Protein AF-A0A6C0AS06-F1 (afdb_monomer_lite)

Foldseek 3Di:
DDDPPDPPDPDDDDPPPPDPDDPVVVVVVVVVVVVVLQDKPDDADDDDDDDDDDCPPPDPCPDDPDDDDPDDDDDDDQDDPVPMDHSDDPDGHVSVCVVCVVVVCVQVLVVDDDDPDPVSHDDDDCPDCVNDPDDDDDPDDDPCPPVPDDDDDDDDDPDPCCPQAQVDPPPRDNVVSVVVVDDDD

pLDDT: mean 80.59, std 14.77, range [33.5, 96.19]

Secondary structure (DSSP, 8-state):
----------------------HHHHHHHHHHHHHHTTS-SSPPPPP-PPPP---TT-SS--S--SPPP-SPPP-PPPP-TTT----S-S---HHHHHHTHHHHHHHTT-SS---SSGGGS----TTSTTT--------PPPTTGGGG--PPPP-----S-TTTSS--SSS--HHHHHHHHS---

Structure (mmCIF, N/CA/C/O backbone):
data_AF-A0A6C0AS06-F1
#
_entry.id   AF-A0A6C0AS06-F1
#
loop_
_atom_site.group_PDB
_atom_site.id
_atom_site.type_symbol
_atom_site.label_atom_id
_atom_site.label_alt_id
_atom_site.label_comp_id
_atom_site.label_asym_id
_atom_site.label_entity_id
_atom_site.label_seq_id
_atom_site.pdbx_PDB_ins_code
_atom_site.Cartn_x
_atom_site.Cartn_y
_atom_site.Cartn_z
_atom_site.occupancy
_atom_site.B_iso_or_equiv
_atom_site.auth_seq_id
_atom_site.auth_comp_id
_atom_site.auth_asym_id
_atom_site.auth_atom_id
_atom_site.pdbx_PDB_model_num
ATOM 1 N N . MET A 1 1 ? -13.185 52.289 -8.873 1.00 37.47 1 MET A N 1
ATOM 2 C CA . MET A 1 1 ? -11.825 52.078 -9.412 1.00 37.47 1 MET A CA 1
ATOM 3 C C . MET A 1 1 ? -11.155 50.979 -8.595 1.00 37.47 1 MET A C 1
ATOM 5 O O . MET A 1 1 ? -10.464 51.266 -7.633 1.00 37.47 1 MET A O 1
ATOM 9 N N . ILE A 1 2 ? -11.469 49.718 -8.904 1.00 33.50 2 ILE A N 1
ATOM 10 C CA . ILE A 1 2 ? -10.977 48.530 -8.189 1.00 33.50 2 ILE A CA 1
ATOM 11 C C . ILE A 1 2 ? -10.487 47.572 -9.279 1.00 33.50 2 ILE A C 1
ATOM 13 O O . ILE A 1 2 ? -11.297 47.044 -10.037 1.00 33.50 2 ILE A O 1
ATOM 17 N N . GLN A 1 3 ? -9.167 47.425 -9.426 1.00 33.88 3 GLN A N 1
ATOM 18 C CA . GLN A 1 3 ? -8.577 46.429 -10.321 1.00 33.88 3 GLN A CA 1
ATOM 19 C C . GLN A 1 3 ? -8.521 45.080 -9.604 1.00 33.88 3 GLN A C 1
ATOM 21 O O . GLN A 1 3 ? -7.669 44.854 -8.750 1.00 33.88 3 GLN A O 1
ATOM 26 N N . ILE A 1 4 ? -9.406 44.170 -10.001 1.00 38.72 4 ILE A N 1
ATOM 27 C CA . ILE A 1 4 ? -9.262 42.736 -9.756 1.00 38.72 4 ILE A CA 1
ATOM 28 C C . ILE A 1 4 ? -8.417 42.206 -10.918 1.00 38.72 4 ILE A C 1
ATOM 30 O O . ILE A 1 4 ? -8.928 41.953 -12.008 1.00 38.72 4 ILE A O 1
ATOM 34 N N . LYS A 1 5 ? -7.097 42.108 -10.727 1.00 41.22 5 LYS A N 1
ATOM 35 C CA . LYS A 1 5 ? -6.233 41.404 -11.680 1.00 41.22 5 LYS A CA 1
ATOM 36 C C . LYS A 1 5 ? -6.389 39.900 -11.469 1.00 41.22 5 LYS A C 1
ATOM 38 O O . LYS A 1 5 ? -5.852 39.328 -10.530 1.00 41.22 5 LYS A O 1
ATOM 43 N N . SER A 1 6 ? -7.173 39.324 -12.374 1.00 40.31 6 SER A N 1
ATOM 44 C CA . SER A 1 6 ? -7.134 37.954 -12.880 1.00 40.31 6 SER A CA 1
ATOM 45 C C . SER A 1 6 ? -5.856 37.178 -12.516 1.00 40.31 6 SER A C 1
ATOM 47 O O . SER A 1 6 ? -4.821 37.342 -13.157 1.00 40.31 6 SER A O 1
ATOM 49 N N . TYR A 1 7 ? -5.947 36.312 -11.506 1.00 35.28 7 TYR A N 1
ATOM 50 C CA . TYR A 1 7 ? -5.048 35.170 -11.319 1.00 35.28 7 TYR A CA 1
ATOM 51 C C . TYR A 1 7 ? -5.732 33.945 -11.942 1.00 35.28 7 TYR A C 1
ATOM 53 O O . TYR A 1 7 ? -6.228 33.050 -11.263 1.00 35.28 7 TYR A O 1
ATOM 61 N N . ILE A 1 8 ? -5.838 33.963 -13.271 1.00 39.12 8 ILE A N 1
ATOM 62 C CA . ILE A 1 8 ? -6.218 32.798 -14.067 1.00 39.12 8 ILE A CA 1
ATOM 63 C C . ILE A 1 8 ? -4.943 31.988 -14.313 1.00 39.12 8 ILE A C 1
ATOM 65 O O . ILE A 1 8 ? -4.062 32.395 -15.061 1.00 39.12 8 ILE A O 1
ATOM 69 N N . PHE A 1 9 ? -4.866 30.851 -13.622 1.00 36.16 9 PHE A N 1
ATOM 70 C CA . PHE A 1 9 ? -4.507 29.563 -14.214 1.00 36.16 9 PHE A CA 1
ATOM 71 C C . PHE A 1 9 ? -3.250 29.550 -15.109 1.00 36.16 9 PHE A C 1
ATOM 73 O O . PHE A 1 9 ? -3.325 29.326 -16.312 1.00 36.16 9 PHE A O 1
ATOM 80 N N . ILE A 1 10 ? -2.074 29.726 -14.505 1.00 34.72 10 ILE A N 1
ATOM 81 C CA . ILE A 1 10 ? -0.815 29.247 -15.092 1.00 34.72 10 ILE A CA 1
ATOM 82 C C . ILE A 1 10 ? -0.480 27.938 -14.382 1.00 34.72 10 ILE A C 1
ATOM 84 O O . ILE A 1 10 ? 0.227 27.915 -13.379 1.00 34.72 10 ILE A O 1
ATOM 88 N N . LEU A 1 11 ? -1.049 26.840 -14.870 1.00 41.91 11 LEU A N 1
ATOM 89 C CA . LEU A 1 11 ? -0.557 25.504 -14.572 1.00 41.91 11 LEU A CA 1
ATOM 90 C C . LEU A 1 11 ? -0.425 24.730 -15.880 1.00 41.91 11 LEU A C 1
ATOM 92 O O . LEU A 1 11 ? -1.346 24.704 -16.689 1.00 41.91 11 LEU A O 1
ATOM 96 N N . MET A 1 12 ? 0.723 24.059 -15.985 1.00 41.94 12 MET A N 1
ATOM 97 C CA . MET A 1 12 ? 1.042 22.967 -16.906 1.00 41.94 12 MET A CA 1
ATOM 98 C C . MET A 1 12 ? 1.412 23.369 -18.333 1.00 41.94 12 MET A C 1
ATOM 100 O O . MET A 1 12 ? 0.642 23.182 -19.261 1.00 41.94 12 MET A O 1
ATOM 104 N N . ASN A 1 13 ? 2.653 23.831 -18.485 1.00 38.47 13 ASN A N 1
ATOM 105 C CA . ASN A 1 13 ? 3.563 23.394 -19.549 1.00 38.47 13 ASN A CA 1
ATOM 106 C C . ASN A 1 13 ? 4.996 23.623 -19.050 1.00 38.47 13 ASN A C 1
ATOM 108 O O . ASN A 1 13 ? 5.698 24.522 -19.496 1.00 38.47 13 ASN A O 1
ATOM 112 N N . SER A 1 14 ? 5.400 22.851 -18.038 1.00 39.62 14 SER A N 1
ATOM 113 C CA . SER A 1 14 ? 6.824 22.686 -17.757 1.00 39.62 14 SER A CA 1
ATOM 114 C C . SER A 1 14 ? 7.323 21.655 -18.754 1.00 39.62 14 SER A C 1
ATOM 116 O O . SER A 1 14 ? 7.080 20.461 -18.577 1.00 39.62 14 SER A O 1
ATOM 118 N N . GLU A 1 15 ? 7.966 22.106 -19.826 1.00 44.81 15 GLU A N 1
ATOM 119 C CA . GLU A 1 15 ? 8.853 21.236 -20.590 1.00 44.81 15 GLU A CA 1
ATOM 120 C C . GLU A 1 15 ? 9.903 20.714 -19.603 1.00 44.81 15 GLU A C 1
ATOM 122 O O . GLU A 1 15 ? 10.696 21.476 -19.049 1.00 44.81 15 GLU A O 1
ATOM 127 N N . TYR A 1 16 ? 9.831 19.424 -19.279 1.00 46.66 16 TYR A N 1
ATOM 128 C CA . TYR A 1 16 ? 10.844 18.762 -18.469 1.00 46.66 16 TYR A CA 1
ATOM 129 C C . TYR A 1 16 ? 12.101 18.647 -19.327 1.00 46.66 16 TYR A C 1
ATOM 131 O O . TYR A 1 16 ? 12.252 17.711 -20.107 1.00 46.66 16 TYR A O 1
ATOM 139 N N . ILE A 1 17 ? 12.978 19.639 -19.212 1.00 48.25 17 ILE A N 1
ATOM 140 C CA . ILE A 1 17 ? 14.348 19.551 -19.696 1.00 48.25 17 ILE A CA 1
ATOM 141 C C . ILE A 1 17 ? 15.067 18.649 -18.690 1.00 48.25 17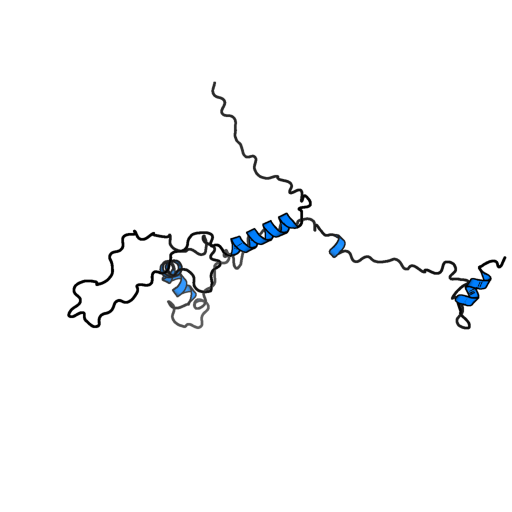 ILE A C 1
ATOM 143 O O . ILE A 1 17 ? 15.329 19.073 -17.566 1.00 48.25 17 ILE A O 1
ATOM 147 N N . GLU A 1 18 ? 15.326 17.394 -19.061 1.00 55.03 18 GLU A N 1
ATOM 148 C CA . GLU A 1 18 ? 16.207 16.499 -18.301 1.00 55.03 18 GLU A CA 1
ATOM 149 C C . GLU A 1 18 ? 17.611 17.118 -18.307 1.00 55.03 18 GLU A C 1
ATOM 151 O O . GLU A 1 18 ? 18.402 16.941 -19.234 1.00 55.03 18 GLU A O 1
ATOM 156 N N . SER A 1 19 ? 17.912 17.933 -17.296 1.00 58.66 19 SER A N 1
ATOM 157 C CA . SER A 1 19 ? 19.282 18.350 -17.032 1.00 58.66 19 SER A CA 1
ATOM 158 C C . SER A 1 19 ? 20.072 17.120 -16.586 1.00 58.66 19 SER A C 1
ATOM 160 O O . SER A 1 19 ? 19.537 16.344 -15.793 1.00 58.66 19 SER A O 1
ATOM 162 N N . PRO A 1 20 ? 21.326 16.930 -17.030 1.00 69.94 20 PRO A N 1
ATOM 163 C CA . PRO A 1 20 ? 22.155 15.832 -16.555 1.00 69.94 20 PRO A CA 1
ATOM 164 C C . PRO A 1 20 ? 22.394 15.996 -15.051 1.00 69.94 20 PRO A C 1
ATOM 166 O O . PRO A 1 20 ? 23.203 16.814 -14.612 1.00 69.94 20 PRO A O 1
ATOM 169 N N . GLU A 1 21 ? 21.643 15.241 -14.259 1.00 75.25 21 GLU A N 1
ATOM 170 C CA . GLU A 1 21 ? 21.801 15.188 -12.815 1.00 75.25 21 GLU A CA 1
ATOM 171 C C . GLU A 1 21 ? 23.105 14.474 -12.450 1.00 75.25 21 GLU A C 1
ATOM 173 O O . GLU A 1 21 ? 23.568 13.566 -13.148 1.00 75.25 21 GLU A O 1
ATOM 178 N N . CYS A 1 22 ? 23.736 14.885 -11.350 1.00 87.94 22 CYS A N 1
ATOM 179 C CA . CYS A 1 22 ? 24.935 14.206 -10.886 1.00 87.94 22 CYS A CA 1
ATOM 180 C C . CYS A 1 22 ? 24.565 12.869 -10.224 1.00 87.94 22 CYS A C 1
ATOM 182 O O . CYS A 1 22 ? 23.496 12.701 -9.644 1.00 87.94 22 CYS A O 1
ATOM 184 N N . VAL A 1 23 ? 25.477 11.895 -10.261 1.00 89.56 23 VAL A N 1
ATOM 185 C CA . VAL A 1 23 ? 25.225 10.554 -9.695 1.00 89.56 23 VAL A CA 1
ATOM 186 C C . VAL A 1 23 ? 24.801 10.620 -8.220 1.00 89.56 23 VAL A C 1
ATOM 188 O O . VAL A 1 23 ? 23.980 9.824 -7.773 1.00 89.56 23 VAL A O 1
ATOM 191 N N . SER A 1 24 ? 25.315 11.589 -7.457 1.00 92.12 24 SER A N 1
ATOM 192 C CA . SER A 1 24 ? 24.920 11.777 -6.060 1.00 92.12 24 SER A CA 1
ATOM 193 C C . SER A 1 24 ? 23.465 12.220 -5.893 1.00 92.12 24 SER A C 1
ATOM 195 O O . SER A 1 24 ? 22.821 11.736 -4.968 1.00 92.12 24 SER A O 1
ATOM 197 N N . THR A 1 25 ? 22.930 13.093 -6.758 1.00 91.19 25 THR A N 1
ATOM 198 C CA . THR A 1 25 ? 21.519 13.513 -6.661 1.00 91.19 25 THR A CA 1
ATOM 199 C C . THR A 1 25 ? 20.586 12.384 -7.062 1.00 91.19 25 THR A C 1
ATOM 201 O O . THR A 1 25 ? 19.619 12.139 -6.352 1.00 91.19 25 THR A O 1
ATOM 204 N N . ILE A 1 26 ? 20.935 11.622 -8.101 1.00 89.88 26 ILE A N 1
ATOM 205 C CA . ILE A 1 26 ? 20.171 10.438 -8.523 1.00 89.88 26 ILE A CA 1
ATOM 206 C C . ILE A 1 26 ? 20.116 9.399 -7.397 1.00 89.88 26 ILE A C 1
ATOM 208 O O . ILE A 1 26 ? 19.062 8.819 -7.125 1.00 89.88 26 ILE A O 1
ATOM 212 N N . ASN A 1 27 ? 21.245 9.156 -6.723 1.00 93.94 27 ASN A N 1
ATOM 213 C CA . ASN A 1 27 ? 21.298 8.231 -5.593 1.00 93.94 27 ASN A CA 1
ATOM 214 C C . ASN A 1 27 ? 20.441 8.722 -4.428 1.00 93.94 27 ASN A C 1
ATOM 216 O O . ASN A 1 27 ? 19.687 7.934 -3.862 1.00 93.94 27 ASN A O 1
ATOM 220 N N . GLU A 1 28 ? 20.521 10.009 -4.094 1.00 95.56 28 GLU A N 1
ATOM 221 C CA . GLU A 1 28 ? 19.714 10.592 -3.025 1.00 95.56 28 GLU A CA 1
ATOM 222 C C . GLU A 1 28 ? 18.218 10.525 -3.351 1.00 95.56 28 GLU A C 1
ATOM 224 O O . GLU A 1 28 ? 17.445 10.008 -2.552 1.00 95.56 28 GLU A O 1
ATOM 229 N N . GLU A 1 29 ? 17.806 10.933 -4.552 1.00 94.44 29 GLU A N 1
ATOM 230 C CA . GLU A 1 29 ? 16.413 10.851 -5.010 1.00 94.44 29 GLU A CA 1
ATOM 231 C C . GLU A 1 29 ? 15.907 9.401 -5.050 1.00 94.44 29 GLU A C 1
ATOM 233 O O . GLU A 1 29 ? 14.747 9.093 -4.770 1.00 94.44 29 GLU A O 1
ATOM 238 N N . THR A 1 30 ? 16.773 8.458 -5.406 1.00 94.19 30 THR A N 1
ATOM 239 C CA . THR A 1 30 ? 16.424 7.038 -5.383 1.00 94.19 30 THR A CA 1
ATOM 240 C C . THR A 1 30 ? 16.255 6.543 -3.950 1.00 94.19 30 THR A C 1
ATOM 242 O O . THR A 1 30 ? 15.276 5.849 -3.666 1.00 94.19 30 THR A O 1
ATOM 245 N N . ASN A 1 31 ? 17.140 6.941 -3.036 1.00 96.19 31 ASN A N 1
ATOM 246 C CA . ASN A 1 31 ? 17.064 6.585 -1.623 1.00 96.19 31 ASN A CA 1
ATOM 247 C C . ASN A 1 31 ? 15.815 7.168 -0.954 1.00 96.19 31 ASN A C 1
ATOM 249 O O . ASN A 1 31 ? 15.110 6.430 -0.265 1.00 96.19 31 ASN A O 1
ATOM 253 N N . THR A 1 32 ? 15.496 8.443 -1.197 1.00 96.19 32 THR A N 1
ATOM 254 C CA . THR A 1 32 ? 14.286 9.085 -0.658 1.00 96.19 32 THR A CA 1
ATOM 255 C C . THR A 1 32 ? 13.030 8.397 -1.176 1.00 96.19 32 THR A C 1
ATOM 257 O O . THR A 1 32 ? 12.202 7.968 -0.378 1.00 96.19 32 THR A O 1
ATOM 260 N N . ARG A 1 33 ? 12.931 8.126 -2.484 1.00 93.75 33 ARG A N 1
ATOM 261 C CA . ARG A 1 33 ? 11.795 7.374 -3.051 1.00 93.75 33 ARG A CA 1
ATOM 262 C C . ARG A 1 33 ? 11.683 5.955 -2.498 1.00 93.75 33 ARG A C 1
ATOM 264 O O . ARG A 1 33 ? 10.580 5.428 -2.375 1.00 93.75 33 ARG A O 1
ATOM 271 N N . ILE A 1 34 ? 12.796 5.269 -2.239 1.00 93.56 34 ILE A N 1
ATOM 272 C CA . ILE A 1 34 ? 12.773 3.937 -1.609 1.00 93.56 34 ILE A CA 1
ATOM 273 C C . ILE A 1 34 ? 12.289 4.045 -0.163 1.00 93.56 34 ILE A C 1
ATOM 275 O O . ILE A 1 34 ? 11.490 3.217 0.268 1.00 93.56 34 ILE A O 1
ATOM 279 N N . TYR A 1 35 ? 12.733 5.066 0.562 1.00 94.00 35 TYR A N 1
ATOM 280 C CA . TYR A 1 35 ? 12.327 5.311 1.937 1.00 94.00 35 TYR A CA 1
ATOM 281 C C . TYR A 1 35 ? 10.837 5.660 2.048 1.00 94.00 35 TYR A C 1
ATOM 283 O O . TYR A 1 35 ? 10.127 5.019 2.823 1.00 94.00 35 TYR A O 1
ATOM 291 N N . ASP A 1 36 ? 10.342 6.576 1.214 1.00 92.69 36 ASP A N 1
ATOM 292 C CA . ASP A 1 36 ? 8.946 7.029 1.207 1.00 92.69 36 ASP A CA 1
ATOM 293 C C . ASP A 1 36 ? 7.962 5.887 0.926 1.00 92.69 36 ASP A C 1
ATOM 295 O O . ASP A 1 36 ? 6.863 5.858 1.477 1.00 92.69 36 ASP A O 1
ATOM 299 N N . ARG A 1 37 ? 8.368 4.882 0.136 1.00 89.44 37 ARG A N 1
ATOM 300 C CA . ARG A 1 37 ? 7.560 3.671 -0.094 1.00 89.44 37 ARG A CA 1
ATOM 301 C C . ARG A 1 37 ? 7.322 2.852 1.171 1.00 89.44 37 ARG A C 1
ATOM 303 O O . ARG A 1 37 ? 6.385 2.067 1.175 1.00 89.44 37 ARG A O 1
ATOM 310 N N . ASN A 1 38 ? 8.133 3.009 2.215 1.00 90.69 38 ASN A N 1
ATOM 311 C CA . ASN A 1 38 ? 7.953 2.309 3.489 1.00 90.69 38 ASN A CA 1
ATOM 312 C C . ASN A 1 38 ? 7.076 3.091 4.477 1.00 90.69 38 ASN A C 1
ATOM 314 O O . ASN A 1 38 ? 6.819 2.606 5.581 1.00 90.69 38 ASN A O 1
ATOM 318 N N . ILE A 1 39 ? 6.608 4.283 4.100 1.00 91.00 39 ILE A N 1
ATOM 319 C CA . ILE A 1 39 ? 5.789 5.142 4.951 1.00 91.00 39 ILE A CA 1
ATOM 320 C C . ILE A 1 39 ? 4.338 5.110 4.450 1.00 91.00 39 ILE A C 1
ATOM 322 O O . ILE A 1 39 ? 4.086 5.330 3.264 1.00 91.00 39 ILE A O 1
ATOM 326 N N . PRO A 1 40 ? 3.353 4.824 5.322 1.00 91.12 40 PRO A N 1
ATOM 327 C CA . PRO A 1 40 ? 1.952 4.898 4.934 1.00 91.12 40 PRO A CA 1
ATOM 328 C C . PRO A 1 40 ? 1.552 6.344 4.629 1.00 91.12 40 PRO A C 1
ATOM 330 O O . PRO A 1 40 ? 2.009 7.277 5.288 1.00 91.12 40 PRO A O 1
ATOM 333 N N . SER A 1 41 ? 0.633 6.542 3.681 1.00 91.50 41 SER A N 1
ATOM 334 C CA . SER A 1 41 ? 0.186 7.895 3.302 1.00 91.50 41 SER A CA 1
ATOM 335 C C . SER A 1 41 ? -0.507 8.655 4.437 1.00 91.50 41 SER A C 1
ATOM 337 O O . SER A 1 41 ? -0.594 9.880 4.393 1.00 91.50 41 SER A O 1
ATOM 339 N N . GLN A 1 42 ? -1.032 7.942 5.437 1.00 89.44 42 GLN A N 1
ATOM 340 C CA . GLN A 1 42 ? -1.649 8.506 6.635 1.00 89.44 42 GLN A CA 1
ATOM 341 C C . GLN A 1 42 ? -1.291 7.670 7.870 1.00 89.44 42 GLN A C 1
ATOM 343 O O . GLN A 1 42 ? -1.072 6.461 7.743 1.00 89.44 42 GLN A O 1
ATOM 348 N N . PRO A 1 43 ? -1.265 8.279 9.071 1.00 88.19 43 PRO A N 1
ATOM 349 C CA . PRO A 1 43 ? -1.070 7.535 10.307 1.00 88.19 43 PRO A CA 1
ATOM 350 C C . PRO A 1 43 ? -2.193 6.508 10.488 1.00 88.19 43 PRO A C 1
ATOM 352 O O . PRO A 1 43 ? -3.381 6.836 10.459 1.00 88.19 43 PRO A O 1
ATOM 355 N N . LEU A 1 44 ? -1.804 5.248 10.661 1.00 88.94 44 LEU A N 1
ATOM 356 C CA . LEU A 1 44 ? -2.728 4.136 10.848 1.00 88.94 44 LEU A CA 1
ATOM 357 C C . LEU A 1 44 ? -3.119 4.003 12.322 1.00 88.94 44 LEU A C 1
ATOM 359 O O . LEU A 1 44 ? -2.343 4.326 13.221 1.00 88.94 44 LEU A O 1
ATOM 363 N N . GLN A 1 45 ? -4.319 3.483 12.579 1.00 88.56 45 GLN A N 1
ATOM 364 C CA . GLN A 1 45 ? -4.760 3.211 13.942 1.00 88.56 45 GLN A CA 1
ATOM 365 C C . GLN A 1 45 ? -3.853 2.158 14.607 1.00 88.56 45 GLN A C 1
ATOM 367 O O . GLN A 1 45 ? -3.685 1.072 14.045 1.00 88.56 45 GLN A O 1
ATOM 372 N N . PRO A 1 46 ? -3.303 2.434 15.804 1.00 86.06 46 PRO A N 1
ATOM 373 C CA . PRO A 1 46 ? -2.473 1.469 16.507 1.00 86.06 46 PRO A CA 1
ATOM 374 C C . PRO A 1 46 ? -3.316 0.329 17.084 1.00 86.06 46 PRO A C 1
ATOM 376 O O . PRO A 1 46 ? -4.445 0.529 17.541 1.00 86.06 46 PRO A O 1
ATOM 379 N N . TYR A 1 47 ? -2.726 -0.863 17.129 1.00 85.75 47 TYR A N 1
ATOM 380 C CA . TYR A 1 47 ? -3.257 -1.976 17.906 1.00 85.75 47 TYR A CA 1
ATOM 381 C C . TYR A 1 47 ? -2.908 -1.783 19.382 1.00 85.75 47 TYR A C 1
ATOM 383 O O . TYR A 1 47 ? -1.742 -1.607 19.740 1.00 85.75 47 TYR A O 1
ATOM 391 N N . ILE A 1 48 ? -3.932 -1.777 20.235 1.00 86.75 48 ILE A N 1
ATOM 392 C CA . ILE A 1 48 ? -3.771 -1.594 21.677 1.00 86.75 48 ILE A CA 1
ATOM 393 C C . ILE A 1 48 ? -3.874 -2.957 22.345 1.00 86.75 48 ILE A C 1
ATOM 395 O O . ILE A 1 48 ? -4.965 -3.511 22.464 1.00 86.75 48 ILE A O 1
ATOM 399 N N . ASP A 1 49 ? -2.746 -3.444 22.849 1.00 85.31 49 ASP A N 1
ATOM 400 C CA . ASP A 1 49 ? -2.706 -4.652 23.664 1.00 85.31 49 ASP A CA 1
ATOM 401 C C . ASP A 1 49 ? -2.668 -4.291 25.146 1.00 85.31 49 ASP A C 1
ATOM 403 O O . ASP A 1 49 ? -1.765 -3.604 25.638 1.00 85.31 49 ASP A O 1
ATOM 407 N N . VAL A 1 50 ? -3.655 -4.785 25.892 1.00 84.81 50 VAL A N 1
ATOM 408 C CA . VAL A 1 50 ? -3.702 -4.588 27.339 1.00 84.81 50 VAL A CA 1
ATOM 409 C C . VAL A 1 50 ? -2.782 -5.603 28.005 1.00 84.81 50 VAL A C 1
ATOM 411 O O . VAL A 1 50 ? -2.951 -6.812 27.852 1.00 84.81 50 VAL A O 1
ATOM 414 N N . ARG A 1 51 ? -1.811 -5.130 28.790 1.00 86.06 51 ARG A N 1
ATOM 415 C CA . ARG A 1 51 ? -0.936 -6.031 29.547 1.00 86.06 51 ARG A CA 1
ATOM 416 C C . ARG A 1 51 ? -1.725 -6.716 30.676 1.00 86.06 51 ARG A C 1
ATOM 418 O O . ARG A 1 51 ? -2.493 -6.042 31.375 1.00 86.06 51 ARG A O 1
ATOM 425 N N . PRO A 1 52 ? -1.556 -8.038 30.865 1.00 87.62 52 PRO A N 1
ATOM 426 C CA . PRO A 1 52 ? -2.186 -8.744 31.971 1.00 87.62 52 PRO A CA 1
ATOM 427 C C . PRO A 1 52 ? -1.613 -8.253 33.305 1.00 87.62 52 PRO A C 1
ATOM 429 O O . PRO A 1 52 ? -0.449 -7.858 33.386 1.00 87.62 52 PRO A O 1
ATOM 432 N N . VAL A 1 53 ? -2.431 -8.293 34.355 1.00 86.25 53 VAL A N 1
ATOM 433 C CA . VAL A 1 53 ? -2.021 -7.948 35.723 1.00 86.25 53 VAL A CA 1
ATOM 434 C C . VAL A 1 53 ? -2.130 -9.186 36.607 1.00 86.25 53 VAL A C 1
ATOM 436 O O . VAL A 1 53 ? -2.954 -10.064 36.360 1.00 86.25 53 VAL A O 1
ATOM 439 N N . MET A 1 54 ? -1.270 -9.280 37.622 1.00 87.06 54 MET A N 1
ATOM 440 C CA . MET A 1 54 ? -1.256 -10.403 38.553 1.00 87.06 54 MET A CA 1
ATOM 441 C C . MET A 1 54 ? -2.573 -10.490 39.337 1.00 87.06 54 MET A C 1
ATOM 443 O O . MET A 1 54 ? -2.952 -9.548 40.026 1.00 87.06 54 MET A O 1
ATOM 447 N N . THR A 1 55 ? -3.213 -11.659 39.295 1.00 86.88 55 THR A N 1
ATOM 448 C CA . THR A 1 55 ? -4.448 -11.972 40.040 1.00 86.88 55 THR A CA 1
ATOM 449 C C . THR A 1 55 ? -4.222 -12.911 41.228 1.00 86.88 55 THR A C 1
ATOM 451 O O . THR A 1 55 ? -5.151 -13.224 41.965 1.00 86.88 55 THR A O 1
ATOM 454 N N . LYS A 1 56 ? -2.980 -13.361 41.458 1.00 86.94 56 LYS A N 1
ATOM 455 C CA . LYS A 1 56 ? -2.639 -14.389 42.461 1.00 86.94 56 LYS A CA 1
ATOM 456 C C . LYS A 1 56 ? -3.129 -14.063 43.879 1.00 86.94 56 LYS A C 1
ATOM 458 O O . LYS A 1 56 ? -3.489 -14.971 44.617 1.00 86.94 56 LYS A O 1
ATOM 463 N N . TYR A 1 57 ? -3.129 -12.786 44.250 1.00 83.69 57 TYR A N 1
ATOM 464 C CA . TYR A 1 57 ? -3.512 -12.318 45.585 1.00 83.69 57 TYR A CA 1
ATOM 465 C C . TYR A 1 57 ? -4.774 -11.444 45.571 1.00 83.69 57 TYR A C 1
ATOM 467 O O . TYR A 1 57 ? -5.086 -10.801 46.569 1.00 83.69 57 TYR A O 1
ATOM 475 N N . SER A 1 58 ? -5.503 -11.394 44.450 1.00 79.56 58 SER A N 1
ATOM 476 C CA . SER A 1 58 ? -6.756 -10.643 44.368 1.00 79.56 58 SER A CA 1
ATOM 477 C C . SER A 1 58 ? -7.925 -11.530 44.789 1.00 79.56 58 SER A C 1
ATOM 479 O O . SER A 1 58 ? -8.307 -12.441 44.056 1.00 79.56 58 SER A O 1
ATOM 481 N N . TYR A 1 59 ? -8.506 -11.254 45.953 1.00 79.81 59 TYR A N 1
ATOM 482 C CA . TYR A 1 59 ? -9.758 -11.865 46.389 1.00 79.81 59 TYR A CA 1
ATOM 483 C C . TYR A 1 59 ? -10.913 -10.940 46.001 1.00 79.81 59 TYR A C 1
ATOM 485 O O . TYR A 1 59 ? -10.930 -9.797 46.444 1.00 79.81 59 TYR A O 1
ATOM 493 N N . PHE A 1 60 ? -11.826 -11.412 45.145 1.00 83.88 60 PHE A N 1
ATOM 494 C CA . PHE A 1 60 ? -12.901 -10.606 44.545 1.00 83.88 60 PHE A CA 1
ATOM 495 C C . PHE A 1 60 ? -12.398 -9.259 43.988 1.00 83.88 60 PHE A C 1
ATOM 497 O O . PHE A 1 60 ? -12.553 -8.229 44.644 1.00 83.88 60 PHE A O 1
ATOM 504 N N . PRO A 1 61 ? -11.776 -9.229 42.793 1.00 76.94 61 PRO A N 1
ATOM 505 C CA . PRO A 1 61 ? -11.250 -7.994 42.218 1.00 76.94 61 PRO A CA 1
ATOM 506 C C . PRO A 1 61 ? -12.393 -7.031 41.858 1.00 76.94 61 PRO A C 1
ATOM 508 O O . PRO A 1 61 ? -12.911 -7.037 40.746 1.00 76.94 61 PRO A O 1
ATOM 511 N N . ILE A 1 62 ? -12.792 -6.203 42.824 1.00 80.81 62 ILE A N 1
ATOM 512 C CA . ILE A 1 62 ? -13.784 -5.130 42.655 1.00 80.81 62 ILE A CA 1
ATOM 513 C C . ILE A 1 62 ? -13.133 -3.902 41.991 1.00 80.81 62 ILE A C 1
ATOM 515 O O . ILE A 1 62 ? -13.817 -3.082 41.385 1.00 80.81 62 ILE A O 1
ATOM 519 N N . VAL A 1 63 ? -11.803 -3.776 42.073 1.00 80.88 63 VAL A N 1
ATOM 520 C CA . VAL A 1 63 ? -11.034 -2.635 41.556 1.00 80.88 63 VAL A CA 1
ATOM 521 C C . VAL A 1 63 ? -9.987 -3.124 40.559 1.00 80.88 63 VAL A C 1
ATOM 523 O O . VAL A 1 63 ? -9.280 -4.092 40.837 1.00 80.88 63 VAL A O 1
ATOM 526 N N . ASP A 1 64 ? -9.870 -2.447 39.412 1.00 83.69 64 ASP A N 1
ATOM 527 C CA . ASP A 1 64 ? -8.814 -2.719 38.432 1.00 83.69 64 ASP A CA 1
ATOM 528 C C . ASP A 1 64 ? -7.442 -2.329 39.030 1.00 83.69 64 ASP A C 1
ATOM 530 O O . ASP A 1 64 ? -7.231 -1.152 39.339 1.00 83.69 64 ASP A O 1
ATOM 534 N N . PRO A 1 65 ? -6.498 -3.278 39.208 1.00 84.44 65 PRO A N 1
ATOM 535 C CA . PRO A 1 65 ? -5.161 -2.987 39.728 1.00 84.44 65 PRO A CA 1
ATOM 536 C C . PRO A 1 65 ? -4.264 -2.225 38.735 1.00 84.44 65 PRO A C 1
ATOM 538 O O . PRO A 1 65 ? -3.120 -1.901 39.064 1.00 84.44 65 PRO A O 1
ATOM 541 N N . ARG A 1 66 ? -4.723 -1.959 37.506 1.00 86.06 66 ARG A N 1
ATOM 542 C CA . ARG A 1 66 ? -3.940 -1.231 36.502 1.00 86.06 66 ARG A CA 1
ATOM 543 C C . ARG A 1 66 ? -3.654 0.206 36.931 1.00 86.06 66 ARG A C 1
ATOM 545 O O . ARG A 1 66 ? -4.490 0.918 37.483 1.00 86.06 66 ARG A O 1
ATOM 552 N N . ARG A 1 67 ? -2.451 0.672 36.585 1.00 86.56 67 ARG A N 1
ATOM 553 C CA . ARG A 1 67 ? -2.065 2.075 36.751 1.00 86.56 67 ARG A CA 1
ATOM 554 C C . ARG A 1 67 ? -2.991 2.963 35.919 1.00 86.56 67 ARG A C 1
ATOM 556 O O . ARG A 1 67 ? -3.163 2.721 34.725 1.00 86.56 67 ARG A O 1
ATOM 563 N N . LYS A 1 68 ? -3.518 4.027 36.532 1.00 88.50 68 LYS A N 1
ATOM 564 C CA . LYS A 1 68 ? -4.289 5.049 35.814 1.00 88.50 68 LYS A CA 1
ATOM 565 C C . LYS A 1 68 ? -3.438 5.681 34.711 1.00 88.50 68 LYS A C 1
ATOM 567 O O . LYS A 1 68 ? -2.241 5.921 34.881 1.00 88.50 68 LYS A O 1
ATOM 572 N N . ILE A 1 69 ? -4.070 5.912 33.570 1.00 90.06 69 ILE A N 1
ATOM 573 C CA . ILE A 1 69 ? -3.429 6.457 32.378 1.00 90.06 69 ILE A CA 1
ATOM 574 C C . ILE A 1 69 ? -3.460 7.987 32.476 1.00 90.06 69 ILE A C 1
ATOM 576 O O . ILE A 1 69 ? -4.506 8.559 32.764 1.00 90.06 69 ILE A O 1
ATOM 580 N N . ASN A 1 70 ? -2.321 8.639 32.221 1.00 93.69 70 ASN A N 1
ATOM 581 C CA . ASN A 1 70 ? -2.200 10.105 32.235 1.00 93.69 70 ASN A CA 1
ATOM 582 C C . ASN A 1 70 ? -2.279 10.735 30.833 1.00 93.69 70 ASN A C 1
ATOM 584 O O . ASN A 1 70 ? -2.278 11.954 30.712 1.00 93.69 70 ASN A O 1
ATOM 588 N N . VAL A 1 71 ? -2.304 9.914 29.781 1.00 91.50 71 VAL A N 1
ATOM 589 C CA . VAL A 1 71 ? -2.292 10.352 28.380 1.00 91.50 71 VAL A CA 1
ATOM 590 C C . VAL A 1 71 ? -3.638 10.006 27.736 1.00 91.50 71 VAL A C 1
ATOM 592 O O . VAL A 1 71 ? -4.078 8.860 27.858 1.00 91.50 71 VAL A O 1
ATOM 595 N N . PRO A 1 72 ? -4.322 10.956 27.076 1.00 90.75 72 PRO A N 1
ATOM 596 C CA . PRO A 1 72 ? -5.559 10.659 26.366 1.00 90.75 72 PRO A CA 1
ATOM 597 C C . PRO A 1 72 ? -5.299 9.733 25.171 1.00 90.75 72 PRO A C 1
ATOM 599 O O . PRO A 1 72 ? -4.238 9.770 24.555 1.00 90.75 72 PRO A O 1
ATOM 602 N N . LEU A 1 73 ? -6.289 8.908 24.831 1.00 88.69 73 LEU A N 1
ATOM 603 C CA . LEU A 1 73 ? -6.220 8.062 23.644 1.00 88.69 73 LEU A CA 1
ATOM 604 C C . LEU A 1 73 ? -6.358 8.913 22.376 1.00 88.69 73 LEU A C 1
ATOM 606 O O . LEU A 1 73 ? -7.376 9.582 22.187 1.00 88.69 73 LEU A O 1
ATOM 610 N N . GLU A 1 74 ? -5.378 8.823 21.481 1.00 89.31 74 GLU A N 1
ATOM 611 C CA . GLU A 1 74 ? -5.465 9.418 20.149 1.00 89.31 74 GLU A CA 1
ATOM 612 C C . GLU A 1 74 ? -6.418 8.609 19.259 1.00 89.31 74 GLU A C 1
ATOM 614 O O . GLU A 1 74 ? -6.250 7.404 19.056 1.00 89.31 74 GLU A O 1
ATOM 619 N N . LYS A 1 75 ? -7.449 9.274 18.729 1.00 88.06 75 LYS A N 1
ATOM 620 C CA . LYS A 1 75 ? -8.420 8.661 17.816 1.00 88.06 75 LYS A CA 1
ATOM 621 C C . LYS A 1 75 ? -7.970 8.874 16.375 1.00 88.06 75 LYS A C 1
ATOM 623 O O . LYS A 1 75 ? -8.051 9.986 15.864 1.00 88.06 75 LYS A O 1
ATOM 628 N N . MET A 1 76 ? -7.532 7.797 15.734 1.00 90.06 76 MET A N 1
ATOM 629 C CA . MET A 1 76 ? -7.179 7.781 14.313 1.00 90.06 76 MET A CA 1
ATOM 630 C C . MET A 1 76 ? -8.422 7.524 13.443 1.00 90.06 76 MET A C 1
ATOM 632 O O . MET A 1 76 ? -9.374 6.892 13.917 1.00 90.06 76 MET A O 1
ATOM 636 N N . PRO A 1 77 ? -8.450 8.003 12.185 1.00 89.81 77 PRO A N 1
ATOM 637 C CA . PRO A 1 77 ? -9.537 7.706 11.258 1.00 89.81 77 PRO A CA 1
ATOM 638 C C . PRO A 1 77 ? -9.620 6.206 10.944 1.00 89.81 77 PRO A C 1
ATOM 640 O O . PRO A 1 77 ? -8.662 5.449 11.106 1.00 89.81 77 PRO A O 1
ATOM 643 N N . THR A 1 78 ? -10.791 5.772 10.475 1.00 91.69 78 THR A N 1
ATOM 644 C CA . THR A 1 78 ? -10.988 4.392 10.010 1.00 91.69 78 THR A CA 1
ATOM 645 C C . THR A 1 78 ? -10.157 4.146 8.755 1.00 91.69 78 THR A C 1
ATOM 647 O O . THR A 1 78 ? -10.175 4.960 7.831 1.00 91.69 78 THR A O 1
ATOM 650 N N . TYR A 1 79 ? -9.434 3.026 8.718 1.00 91.75 79 TYR A N 1
ATOM 651 C CA . TYR A 1 79 ? -8.596 2.676 7.575 1.00 91.75 79 TYR A CA 1
ATOM 652 C C . TYR A 1 79 ? -9.442 2.416 6.321 1.00 91.75 79 TYR A C 1
ATOM 654 O O . TYR A 1 79 ? -10.406 1.654 6.366 1.00 91.75 79 TYR A O 1
ATOM 662 N N . ASN A 1 80 ? -9.064 3.030 5.197 1.00 91.31 80 ASN A N 1
ATOM 663 C CA . ASN A 1 80 ? -9.708 2.828 3.902 1.00 91.31 80 ASN A CA 1
ATOM 664 C C . ASN A 1 80 ? -8.647 2.651 2.811 1.00 91.31 80 ASN A C 1
ATOM 666 O O . ASN A 1 80 ? -7.859 3.562 2.556 1.00 91.31 80 ASN A O 1
ATOM 670 N N . VAL A 1 81 ? -8.687 1.498 2.143 1.00 87.88 81 VAL A N 1
ATOM 671 C CA . VAL A 1 81 ? -7.750 1.110 1.079 1.00 87.88 81 VAL A CA 1
ATOM 672 C C . VAL A 1 81 ? -7.784 2.040 -0.136 1.00 87.88 81 VAL A C 1
ATOM 674 O O . VAL A 1 81 ? -6.775 2.174 -0.817 1.00 87.88 81 VAL A O 1
ATOM 677 N N . ASN A 1 82 ? -8.905 2.724 -0.387 1.00 88.56 82 ASN A N 1
ATOM 678 C CA . ASN A 1 82 ? -9.038 3.642 -1.523 1.00 88.56 82 ASN A CA 1
ATOM 679 C C . ASN A 1 82 ? -8.269 4.954 -1.316 1.00 88.56 82 ASN A C 1
ATOM 681 O O . ASN A 1 82 ? -7.881 5.600 -2.285 1.00 88.56 82 ASN A O 1
ATOM 685 N N . ASN A 1 83 ? -8.066 5.359 -0.058 1.00 89.56 83 ASN A N 1
ATOM 686 C CA . ASN A 1 83 ? -7.511 6.671 0.286 1.00 89.56 83 ASN A CA 1
ATOM 687 C C . ASN A 1 83 ? -6.133 6.580 0.948 1.00 89.56 83 ASN A C 1
ATOM 689 O O . ASN A 1 83 ? -5.376 7.548 0.919 1.00 89.56 83 ASN A O 1
ATOM 693 N N . VAL A 1 84 ? -5.826 5.453 1.593 1.00 90.75 84 VAL A N 1
ATOM 694 C CA . VAL A 1 84 ? -4.620 5.290 2.402 1.00 90.75 84 VAL A CA 1
ATOM 695 C C . VAL A 1 84 ? -3.806 4.130 1.861 1.00 90.75 84 VAL A C 1
ATOM 697 O O . VAL A 1 84 ? -4.194 2.970 1.991 1.00 90.75 84 VAL A O 1
ATOM 700 N N . PHE A 1 85 ? -2.641 4.447 1.303 1.00 89.81 85 PHE A N 1
ATOM 701 C CA . PHE A 1 85 ? -1.645 3.437 0.983 1.00 89.81 85 PHE A CA 1
ATOM 702 C C . PHE A 1 85 ? -0.983 2.943 2.273 1.00 89.81 85 PHE A C 1
ATOM 704 O O . PHE A 1 85 ? -0.496 3.738 3.081 1.00 89.81 85 PHE A O 1
ATOM 711 N N . ASN A 1 86 ? -0.971 1.624 2.454 1.00 90.50 86 ASN A N 1
ATOM 712 C CA . ASN A 1 86 ? -0.300 0.945 3.552 1.00 90.50 86 ASN A CA 1
ATOM 713 C C . ASN A 1 86 ? 0.791 0.024 2.980 1.00 90.50 86 ASN A C 1
ATOM 715 O O . ASN A 1 86 ? 0.446 -1.006 2.401 1.00 90.50 86 ASN A O 1
ATOM 719 N N . PRO A 1 87 ? 2.083 0.349 3.160 1.00 87.94 87 PRO A N 1
ATOM 720 C CA . PRO A 1 87 ? 3.187 -0.498 2.709 1.00 87.94 87 PRO A CA 1
ATOM 721 C C . PRO A 1 87 ? 3.482 -1.678 3.644 1.00 87.94 87 PRO A C 1
ATOM 723 O O . PRO A 1 87 ? 4.426 -2.430 3.410 1.00 87.94 87 PRO A O 1
ATOM 726 N N . GLY A 1 88 ? 2.715 -1.819 4.730 1.00 79.06 88 GLY A N 1
ATOM 727 C CA . GLY A 1 88 ? 2.838 -2.911 5.685 1.00 79.06 88 GLY A CA 1
ATOM 728 C C . GLY A 1 88 ? 2.524 -4.295 5.103 1.00 79.06 88 GLY A C 1
ATOM 729 O O . GLY A 1 88 ? 2.248 -4.479 3.922 1.00 79.06 88 GLY A O 1
ATOM 730 N N . ASN A 1 89 ? 2.587 -5.301 5.973 1.00 69.62 89 ASN A N 1
ATOM 731 C CA . ASN A 1 89 ? 2.410 -6.705 5.608 1.00 69.62 89 ASN A CA 1
ATOM 732 C C . ASN A 1 89 ? 0.928 -7.093 5.392 1.00 69.62 89 ASN A C 1
ATOM 734 O O . A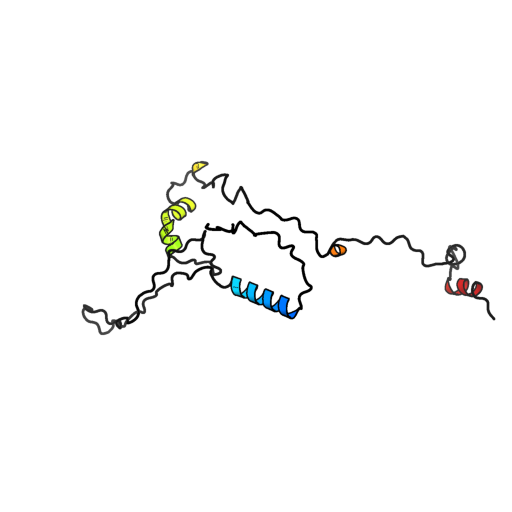SN A 1 89 ? 0.026 -6.258 5.386 1.00 69.62 89 ASN A O 1
ATOM 738 N N . THR A 1 90 ? 0.678 -8.398 5.260 1.00 70.38 90 THR A N 1
ATOM 739 C CA . THR A 1 90 ? -0.632 -9.030 5.023 1.00 70.38 90 THR A CA 1
ATOM 740 C C . THR A 1 90 ? -1.761 -8.589 5.964 1.00 70.38 90 THR A C 1
ATOM 742 O O . THR A 1 90 ? -2.928 -8.783 5.626 1.00 70.38 90 THR A O 1
ATOM 745 N N . THR A 1 91 ? -1.463 -8.010 7.132 1.00 78.38 91 THR A N 1
ATOM 746 C CA . THR A 1 91 ? -2.474 -7.562 8.099 1.00 78.38 91 THR A CA 1
ATOM 747 C C . THR A 1 91 ? -2.622 -6.043 8.087 1.00 78.38 91 THR A C 1
ATOM 749 O O . THR A 1 91 ? -1.818 -5.314 8.666 1.00 78.38 91 THR A O 1
ATOM 752 N N . SER A 1 92 ? -3.692 -5.562 7.456 1.00 84.12 92 SER A N 1
ATOM 753 C CA . SER A 1 92 ? -4.113 -4.157 7.540 1.00 84.12 92 SER A CA 1
ATOM 754 C C . SER A 1 92 ? -4.732 -3.824 8.911 1.00 84.12 92 SER A C 1
ATOM 756 O O . SER A 1 92 ? -5.099 -4.742 9.650 1.00 84.12 92 SER A O 1
ATOM 758 N N . PRO A 1 93 ? -4.878 -2.535 9.278 1.00 90.38 93 PRO A N 1
ATOM 759 C CA . PRO A 1 93 ? -5.585 -2.135 10.494 1.00 90.38 93 PRO A CA 1
ATOM 760 C C . PRO A 1 93 ? -7.013 -2.693 10.553 1.00 90.38 93 PRO A C 1
ATOM 762 O O . PRO A 1 93 ? -7.778 -2.584 9.591 1.00 90.38 93 PRO A O 1
ATOM 765 N N . TRP A 1 94 ? -7.395 -3.245 11.707 1.00 89.00 94 TRP A N 1
ATOM 766 C CA . TRP A 1 94 ? -8.672 -3.938 11.900 1.00 89.00 94 TRP A CA 1
ATOM 767 C C . TRP A 1 94 ? -9.885 -3.047 11.630 1.00 89.00 94 TRP A C 1
ATOM 769 O O . TRP A 1 94 ? -10.907 -3.540 11.163 1.00 89.00 94 TRP A O 1
ATOM 779 N N . SER A 1 95 ? -9.774 -1.735 11.848 1.00 91.38 95 SER A N 1
ATOM 780 C CA . SER A 1 95 ? -10.868 -0.792 11.600 1.00 91.38 95 SER A CA 1
ATOM 781 C C . SER A 1 95 ? -11.355 -0.789 10.149 1.00 91.38 95 SER A C 1
ATOM 783 O O . SER A 1 95 ? -12.555 -0.638 9.914 1.00 91.38 95 SER A O 1
ATOM 785 N N . GLY A 1 96 ? -10.471 -1.029 9.175 1.00 91.81 96 GLY A N 1
ATOM 786 C CA . GLY A 1 96 ? -10.873 -1.141 7.771 1.00 91.81 96 GLY A CA 1
ATOM 787 C C . GLY A 1 96 ? -11.691 -2.399 7.482 1.00 91.81 96 GLY A C 1
ATOM 788 O O . GLY A 1 96 ? -12.671 -2.336 6.747 1.00 91.81 96 GLY A O 1
ATOM 789 N N . PHE A 1 97 ? -11.351 -3.524 8.117 1.00 90.62 97 PHE A N 1
ATOM 790 C CA . PHE A 1 97 ? -12.159 -4.743 8.040 1.00 90.62 97 PHE A CA 1
ATOM 791 C C . PHE A 1 97 ? -13.489 -4.564 8.779 1.00 90.62 97 PHE A C 1
ATOM 793 O O . PHE A 1 97 ? -14.546 -4.842 8.226 1.00 90.62 97 PHE A O 1
ATOM 800 N N . ALA A 1 98 ? -13.446 -4.047 10.010 1.00 92.75 98 ALA A N 1
ATOM 801 C CA . ALA A 1 98 ? -14.614 -3.893 10.873 1.00 92.75 98 ALA A CA 1
ATOM 802 C C . ALA A 1 98 ? -15.693 -2.977 10.276 1.00 92.75 98 ALA A C 1
ATOM 804 O O . ALA A 1 98 ? -16.881 -3.207 10.483 1.00 92.75 98 ALA A O 1
ATOM 805 N N . SER A 1 99 ? -15.286 -1.955 9.521 1.00 93.25 99 SER A N 1
ATOM 806 C CA . SER A 1 99 ? -16.209 -1.058 8.815 1.00 93.25 99 SER A CA 1
ATOM 807 C C . SER A 1 99 ? -16.808 -1.665 7.543 1.00 93.25 99 SER A C 1
ATOM 809 O O . SER A 1 99 ? -17.877 -1.231 7.127 1.00 93.25 99 SER A O 1
ATOM 811 N N . ASN A 1 100 ? -16.171 -2.686 6.958 1.00 93.25 100 ASN A N 1
ATOM 812 C CA . ASN A 1 100 ? -16.567 -3.297 5.685 1.00 93.25 100 ASN A CA 1
ATOM 813 C C . ASN A 1 100 ? -16.917 -4.792 5.816 1.00 93.25 100 ASN A C 1
ATOM 815 O O . ASN A 1 100 ? -16.810 -5.538 4.844 1.00 93.25 100 ASN A O 1
ATOM 819 N N . ILE A 1 101 ? -17.357 -5.242 7.000 1.00 93.44 101 ILE A N 1
ATOM 820 C CA . ILE A 1 101 ? -17.684 -6.658 7.267 1.00 93.44 101 ILE A CA 1
ATOM 821 C C . ILE A 1 101 ? -18.712 -7.192 6.266 1.00 93.44 101 ILE A C 1
ATOM 823 O O . ILE A 1 101 ? -18.567 -8.310 5.779 1.00 93.44 101 ILE A O 1
ATOM 827 N N . ASN A 1 102 ? -19.737 -6.401 5.944 1.00 92.62 102 ASN A N 1
ATOM 828 C CA . ASN A 1 102 ? -20.786 -6.812 5.013 1.00 92.62 102 ASN A CA 1
ATOM 829 C C . ASN A 1 102 ? -20.220 -7.064 3.612 1.00 92.62 102 ASN A C 1
ATOM 831 O O . ASN A 1 102 ? -20.442 -8.133 3.054 1.00 92.62 102 ASN A O 1
ATOM 835 N N . VAL A 1 103 ? -19.427 -6.120 3.097 1.00 90.75 103 VAL A N 1
ATOM 836 C CA . VAL A 1 103 ? -18.776 -6.236 1.786 1.00 90.75 103 VAL A CA 1
ATOM 837 C C . VAL A 1 103 ? -17.858 -7.454 1.760 1.00 90.75 103 VAL A C 1
ATOM 839 O O . VAL A 1 103 ? -17.941 -8.268 0.851 1.00 90.75 103 VAL A O 1
ATOM 842 N N . GLU A 1 104 ? -17.034 -7.652 2.788 1.00 90.56 104 GLU A N 1
ATOM 843 C CA . GLU A 1 104 ? -16.163 -8.828 2.874 1.00 90.56 104 GLU A CA 1
ATOM 844 C C . GLU A 1 104 ? -16.964 -10.140 2.944 1.00 90.56 104 GLU A C 1
ATOM 846 O O . GLU A 1 104 ? -16.574 -11.143 2.348 1.00 90.56 104 GLU A O 1
ATOM 851 N N . SER A 1 105 ? -18.102 -10.147 3.643 1.00 91.69 105 SER A N 1
ATOM 852 C CA . SER A 1 105 ? -18.986 -11.318 3.733 1.00 91.69 105 SER A CA 1
ATOM 853 C C . SER A 1 105 ? -19.611 -11.656 2.379 1.00 91.69 105 SER A C 1
ATOM 855 O O . SER A 1 105 ? -19.719 -12.834 2.032 1.00 91.69 105 SER A O 1
ATOM 857 N N . GLU A 1 106 ? -19.988 -10.640 1.601 1.00 88.69 106 GLU A N 1
ATOM 858 C CA . GLU A 1 106 ? -20.470 -10.788 0.225 1.00 88.69 106 GLU A CA 1
ATOM 859 C C . GLU A 1 106 ? -19.359 -11.287 -0.707 1.00 88.69 106 GLU A C 1
ATOM 861 O O . GLU A 1 106 ? -19.558 -12.279 -1.409 1.00 88.69 106 GLU A O 1
ATOM 866 N N . LEU A 1 107 ? -18.165 -10.682 -0.656 1.00 86.69 107 LEU A N 1
ATOM 867 C CA . LEU A 1 107 ? -16.999 -11.091 -1.451 1.00 86.69 107 LEU A CA 1
ATOM 868 C C . LEU A 1 107 ? -16.551 -12.528 -1.136 1.00 86.69 107 LEU A C 1
ATOM 870 O O . LEU A 1 107 ? -16.131 -13.260 -2.031 1.00 86.69 107 LEU A O 1
ATOM 874 N N . ARG A 1 108 ? -16.675 -12.960 0.125 1.00 87.19 108 ARG A N 1
ATOM 875 C CA . ARG A 1 108 ? -16.420 -14.345 0.566 1.00 87.19 108 ARG A CA 1
ATOM 876 C C . ARG A 1 108 ? -17.590 -15.295 0.323 1.00 87.19 108 ARG A C 1
ATOM 878 O O . ARG A 1 108 ? -17.493 -16.462 0.702 1.00 87.19 108 ARG A O 1
ATOM 885 N N . ASN A 1 109 ? -18.681 -14.815 -0.272 1.00 85.00 109 ASN A N 1
ATOM 886 C CA . ASN A 1 109 ? -19.884 -15.591 -0.550 1.00 85.00 109 ASN A CA 1
ATOM 887 C C . ASN A 1 109 ? -20.476 -16.279 0.701 1.00 85.00 109 ASN A C 1
ATOM 889 O O . ASN A 1 109 ? -20.960 -17.405 0.637 1.00 85.00 109 ASN A O 1
ATOM 893 N N . GLN A 1 110 ? -20.402 -15.625 1.866 1.00 86.12 110 GLN A N 1
ATOM 894 C CA . GLN A 1 110 ? -20.887 -16.183 3.139 1.00 86.12 110 GLN A CA 1
ATOM 895 C C . GLN A 1 110 ? -22.389 -15.973 3.346 1.00 86.12 110 GLN A C 1
ATOM 897 O O . GLN A 1 110 ? -23.016 -16.696 4.116 1.00 86.12 110 GLN A O 1
ATOM 902 N N . VAL A 1 111 ? -22.959 -14.968 2.679 1.00 85.50 111 VAL A N 1
ATOM 903 C CA . VAL A 1 111 ? -24.378 -14.602 2.801 1.00 85.50 111 VAL A CA 1
ATOM 904 C C . VAL A 1 111 ? -25.274 -15.543 1.986 1.00 85.50 111 VAL A C 1
ATOM 906 O O . VAL A 1 111 ? -26.431 -15.762 2.342 1.00 85.50 111 VAL A O 1
ATOM 909 N N . TYR A 1 112 ? -24.748 -16.128 0.909 1.00 83.19 112 TYR A N 1
ATOM 910 C CA . TYR A 1 112 ? -25.514 -16.963 -0.010 1.00 83.19 112 TYR A CA 1
ATOM 911 C C . TYR A 1 112 ? -25.283 -18.452 0.255 1.00 83.19 112 TYR A C 1
ATOM 913 O O . TYR A 1 112 ? -24.185 -18.896 0.586 1.00 83.19 112 TYR A O 1
ATOM 921 N N . ALA A 1 113 ? -26.334 -19.256 0.086 1.00 81.19 113 ALA A N 1
ATOM 922 C CA . ALA A 1 113 ? -26.201 -20.706 0.123 1.00 81.19 113 ALA A CA 1
ATOM 923 C C . ALA A 1 113 ? -25.358 -21.203 -1.066 1.00 81.19 113 ALA A C 1
ATOM 925 O O . ALA A 1 113 ? -25.387 -20.623 -2.152 1.00 81.19 113 ALA A O 1
ATOM 926 N N . LEU A 1 114 ? -24.653 -22.323 -0.886 1.00 81.06 114 LEU A N 1
ATOM 927 C CA . LEU A 1 114 ? -23.896 -22.965 -1.961 1.00 81.06 114 LEU A CA 1
ATOM 928 C C . LEU A 1 114 ? -24.844 -23.408 -3.087 1.00 81.06 114 LEU A C 1
ATOM 930 O O . LEU A 1 114 ? -25.587 -24.380 -2.949 1.00 81.06 114 LEU A O 1
ATOM 934 N N . GLN A 1 115 ? -24.805 -22.701 -4.214 1.00 80.81 115 GLN A N 1
ATOM 935 C CA . GLN A 1 115 ? -25.610 -22.982 -5.403 1.00 80.81 115 GLN A CA 1
ATOM 936 C C . GLN A 1 115 ? -24.708 -23.132 -6.638 1.00 80.81 115 GLN A C 1
ATOM 938 O O . GLN A 1 115 ? -23.707 -22.432 -6.786 1.00 80.81 115 GLN A O 1
ATOM 943 N N . LYS A 1 116 ? -25.060 -24.046 -7.555 1.00 81.50 116 LYS A N 1
ATOM 944 C CA . LYS A 1 116 ? -24.389 -24.213 -8.861 1.00 81.50 116 LYS A CA 1
ATOM 945 C C . LYS A 1 116 ? -25.087 -23.372 -9.940 1.00 81.50 116 LYS A C 1
ATOM 947 O O . LYS A 1 116 ? -25.639 -23.916 -10.891 1.00 81.50 116 LYS A O 1
ATOM 952 N N . CYS A 1 117 ? -25.116 -22.057 -9.771 1.00 78.69 117 CYS A N 1
ATOM 953 C CA . CYS A 1 117 ? -25.679 -21.116 -10.742 1.00 78.69 117 CYS A CA 1
ATOM 954 C C . CYS A 1 117 ? -24.755 -19.898 -10.886 1.00 78.69 117 CYS A C 1
ATOM 956 O O . CYS A 1 117 ? -23.895 -19.674 -10.041 1.00 78.69 117 CYS A O 1
ATOM 958 N N . SER A 1 118 ? -24.926 -19.096 -11.940 1.00 77.06 118 SER A N 1
ATOM 959 C CA . SER A 1 118 ? -24.102 -17.897 -12.176 1.00 77.06 118 SER A CA 1
ATOM 960 C C . SER A 1 118 ? -24.183 -16.856 -11.053 1.00 77.06 118 SER A C 1
ATOM 962 O O . SER A 1 118 ? -23.285 -16.036 -10.924 1.00 77.06 118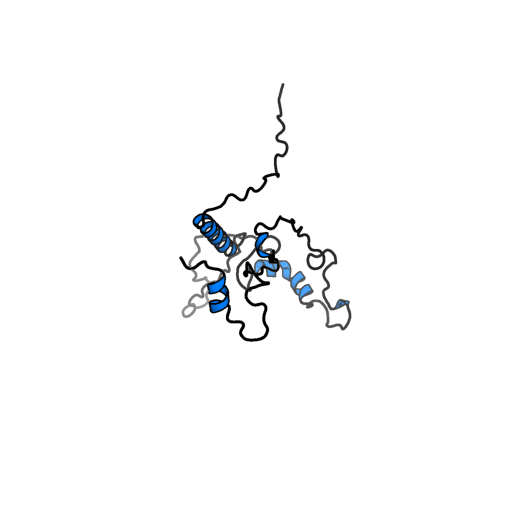 SER A O 1
ATOM 964 N N . GLN A 1 119 ? -25.231 -16.905 -10.227 1.00 76.12 119 GLN A N 1
ATOM 965 C CA . GLN A 1 119 ? -25.454 -15.982 -9.112 1.00 76.12 119 GLN A CA 1
ATOM 966 C C . GLN A 1 119 ? -24.584 -16.296 -7.884 1.00 76.12 119 GLN A C 1
ATOM 968 O O . GLN A 1 119 ? -24.520 -15.477 -6.976 1.00 76.12 119 GLN A O 1
ATOM 973 N N . SER A 1 120 ? -23.919 -17.459 -7.829 1.00 77.38 120 SER A N 1
ATOM 974 C CA . SER A 1 120 ? -23.078 -17.838 -6.683 1.00 77.38 120 SER A CA 1
ATOM 975 C C . SER A 1 120 ? -21.647 -17.301 -6.748 1.00 77.38 120 SER A C 1
ATOM 977 O O . SER A 1 120 ? -20.872 -17.522 -5.818 1.00 77.38 120 SER A O 1
ATOM 979 N N . VAL A 1 121 ? -21.285 -16.608 -7.830 1.00 79.19 121 VAL A N 1
ATOM 980 C CA . VAL A 1 121 ? -19.961 -16.014 -8.027 1.00 79.19 121 VAL A CA 1
ATOM 981 C C . VAL A 1 121 ? -20.107 -14.498 -8.058 1.00 79.19 121 VAL A C 1
ATOM 983 O O . VAL A 1 121 ? -20.893 -13.966 -8.839 1.00 79.19 121 VAL A O 1
ATOM 986 N N . TYR A 1 122 ? -19.331 -13.797 -7.232 1.00 82.19 122 TYR A N 1
ATOM 987 C CA . TYR A 1 122 ? -19.245 -12.342 -7.304 1.00 82.19 122 TYR A CA 1
ATOM 988 C C . TYR A 1 122 ? -18.554 -11.925 -8.609 1.00 82.19 122 TYR A C 1
ATOM 990 O O . TYR A 1 122 ? -17.402 -12.289 -8.856 1.00 82.19 122 TYR A O 1
ATOM 998 N N . ILE A 1 123 ? -19.264 -11.162 -9.441 1.00 83.94 123 ILE A N 1
ATOM 999 C CA . ILE A 1 123 ? -18.753 -10.583 -10.686 1.00 83.94 123 ILE A CA 1
ATOM 1000 C C . ILE A 1 123 ? -18.757 -9.062 -10.501 1.00 83.94 123 ILE A C 1
ATOM 1002 O O . ILE A 1 123 ? -19.827 -8.498 -10.261 1.00 83.94 123 ILE A O 1
ATOM 1006 N N . PRO A 1 124 ? -17.600 -8.386 -10.586 1.00 85.81 124 PRO A N 1
ATOM 1007 C CA . PRO A 1 124 ? -17.551 -6.941 -10.430 1.00 85.81 124 PRO A CA 1
ATOM 1008 C C . PRO A 1 124 ? -18.236 -6.236 -11.606 1.00 85.81 124 PRO A C 1
ATOM 1010 O O . PRO A 1 124 ? -18.369 -6.782 -12.703 1.00 85.81 124 PRO A O 1
ATOM 1013 N N . GLU A 1 125 ? -18.655 -4.992 -11.391 1.00 89.19 125 GLU A N 1
ATOM 1014 C CA . GLU A 1 125 ? -19.286 -4.187 -12.437 1.00 89.19 125 GLU A CA 1
ATOM 1015 C C . GLU A 1 125 ? -18.342 -3.961 -13.628 1.00 89.19 125 GLU A C 1
ATOM 1017 O O . GLU A 1 125 ? -17.132 -3.803 -13.457 1.00 89.19 125 GLU A O 1
ATOM 1022 N N . SER A 1 126 ? -18.886 -3.855 -14.845 1.00 91.94 126 SER A N 1
ATOM 1023 C CA . SER A 1 126 ? -18.092 -3.616 -16.065 1.00 91.94 126 SER A CA 1
ATOM 1024 C C . SER A 1 126 ? -17.312 -2.293 -16.055 1.00 91.94 126 SER A C 1
ATOM 1026 O O . SER A 1 126 ? -16.345 -2.148 -16.795 1.00 91.94 126 SER A O 1
ATOM 1028 N N . ASN A 1 127 ? -17.710 -1.336 -15.212 1.00 92.12 127 ASN A N 1
ATOM 1029 C CA . ASN A 1 127 ? -17.013 -0.061 -15.016 1.00 92.12 127 ASN A CA 1
ATOM 1030 C C . ASN A 1 127 ? -15.905 -0.128 -13.953 1.00 92.12 127 ASN A C 1
ATOM 1032 O O . ASN A 1 127 ? -15.268 0.891 -13.687 1.00 92.12 127 ASN A O 1
ATOM 1036 N N . SER A 1 128 ? -15.705 -1.287 -13.320 1.00 89.75 128 SER A N 1
ATOM 1037 C CA . SER A 1 128 ? -14.653 -1.480 -12.323 1.00 89.75 128 SER A CA 1
ATOM 1038 C C . SER A 1 128 ? -13.263 -1.384 -12.945 1.00 89.75 128 SER A C 1
ATOM 1040 O O . SER A 1 128 ? -13.064 -1.685 -14.125 1.00 89.75 128 SER A O 1
ATOM 1042 N N . ASP A 1 129 ? -12.281 -1.036 -12.115 1.00 85.25 129 ASP A N 1
ATOM 1043 C CA . ASP A 1 129 ? -10.879 -0.922 -12.530 1.00 85.25 129 ASP A CA 1
ATOM 1044 C C . ASP A 1 129 ? -10.289 -2.256 -13.034 1.00 85.25 129 ASP A C 1
ATOM 1046 O O . ASP A 1 129 ? -9.282 -2.252 -13.739 1.00 85.25 129 ASP A O 1
ATOM 1050 N N . LEU A 1 130 ? -10.927 -3.398 -12.728 1.00 87.38 130 LEU A N 1
ATOM 1051 C CA . LEU A 1 130 ? -10.538 -4.709 -13.261 1.00 87.38 130 LEU A CA 1
ATOM 1052 C C . LEU A 1 130 ? -10.784 -4.820 -14.774 1.00 87.38 130 LEU A C 1
ATOM 1054 O O . LEU A 1 130 ? -10.026 -5.494 -15.469 1.00 87.38 130 LEU A O 1
ATOM 1058 N N . TYR A 1 131 ? -11.837 -4.172 -15.280 1.00 91.62 131 TYR A N 1
ATOM 1059 C CA . TYR A 1 131 ? -12.207 -4.208 -16.698 1.00 91.62 131 TYR A CA 1
ATOM 1060 C C . TYR A 1 131 ? -11.848 -2.919 -17.441 1.00 91.62 131 TYR A C 1
ATOM 1062 O O . TYR A 1 131 ? -11.556 -2.967 -18.635 1.00 91.62 131 TYR A O 1
ATOM 1070 N N . ASN A 1 132 ? -11.854 -1.772 -16.757 1.00 90.88 132 ASN A N 1
ATOM 1071 C CA . ASN A 1 132 ? -11.595 -0.467 -17.352 1.00 90.88 132 ASN A CA 1
ATOM 1072 C C . ASN A 1 132 ? -10.437 0.241 -16.637 1.00 90.88 132 ASN A C 1
ATOM 1074 O O . ASN A 1 132 ? -10.619 0.848 -15.584 1.00 90.88 132 ASN A O 1
ATOM 1078 N N . TYR A 1 133 ? -9.243 0.204 -17.228 1.00 84.44 133 TYR A N 1
ATOM 1079 C CA . TYR A 1 133 ? -8.085 0.922 -16.699 1.00 84.44 133 TYR A CA 1
ATOM 1080 C C . TYR A 1 133 ? -8.014 2.351 -17.258 1.00 84.44 133 TYR A C 1
ATOM 1082 O O . TYR A 1 133 ? -8.213 2.595 -18.446 1.00 84.44 133 TYR A O 1
ATOM 1090 N N . LYS A 1 134 ? -7.682 3.323 -16.400 1.00 83.19 134 LYS A N 1
ATOM 1091 C CA . LYS A 1 134 ? -7.647 4.757 -16.760 1.00 83.19 134 LYS A CA 1
ATOM 1092 C C . LYS A 1 134 ? -6.243 5.327 -16.974 1.00 83.19 134 LYS A C 1
ATOM 1094 O O . LYS A 1 134 ? -6.108 6.539 -17.155 1.00 83.19 134 LYS A O 1
ATOM 1099 N N . PHE A 1 135 ? -5.189 4.507 -16.940 1.00 78.88 135 PHE A N 1
ATOM 1100 C CA . PHE A 1 135 ? -3.841 5.034 -17.150 1.00 78.88 135 PHE A CA 1
ATOM 1101 C C . PHE A 1 135 ? -3.652 5.435 -18.616 1.00 78.88 135 PHE A C 1
ATOM 1103 O O . PHE A 1 135 ? -3.887 4.658 -19.539 1.00 78.88 135 PHE A O 1
ATOM 1110 N N . LYS A 1 136 ? -3.228 6.680 -18.830 1.00 81.38 136 LYS A N 1
ATOM 1111 C CA . LYS A 1 136 ? -2.829 7.184 -20.143 1.00 81.38 136 LYS A CA 1
ATOM 1112 C C . LYS A 1 136 ? -1.319 7.038 -20.245 1.00 81.38 136 LYS A C 1
ATOM 1114 O O . LYS A 1 136 ? -0.590 7.711 -19.520 1.00 81.38 136 LYS A O 1
ATOM 1119 N N . THR A 1 137 ? -0.841 6.162 -21.120 1.00 77.38 137 THR A N 1
ATOM 1120 C CA . THR A 1 137 ? 0.587 6.100 -21.437 1.00 77.38 137 THR A CA 1
ATOM 1121 C C . THR A 1 137 ? 0.962 7.360 -22.199 1.00 77.38 137 THR A C 1
ATOM 1123 O O . THR A 1 137 ? 0.529 7.556 -23.334 1.00 77.38 137 THR A O 1
ATOM 1126 N N . ILE A 1 138 ? 1.755 8.229 -21.581 1.00 80.50 138 ILE A N 1
ATOM 1127 C CA . ILE A 1 138 ? 2.401 9.317 -22.309 1.00 80.50 138 ILE A CA 1
ATOM 1128 C C . ILE A 1 138 ? 3.505 8.661 -23.133 1.00 80.50 138 ILE A C 1
ATOM 1130 O O . ILE A 1 138 ? 4.466 8.138 -22.570 1.00 80.50 138 ILE A O 1
ATOM 1134 N N . THR A 1 139 ? 3.359 8.651 -24.456 1.00 78.19 139 THR A N 1
ATOM 1135 C CA . THR A 1 139 ? 4.440 8.251 -25.358 1.00 78.19 139 THR A CA 1
ATOM 1136 C C . THR A 1 139 ? 5.536 9.303 -25.264 1.00 78.19 139 THR A C 1
ATOM 1138 O O . THR A 1 139 ? 5.436 10.370 -25.870 1.00 78.19 139 THR A O 1
ATOM 1141 N N . LYS A 1 140 ? 6.548 9.033 -24.441 1.00 74.94 140 LY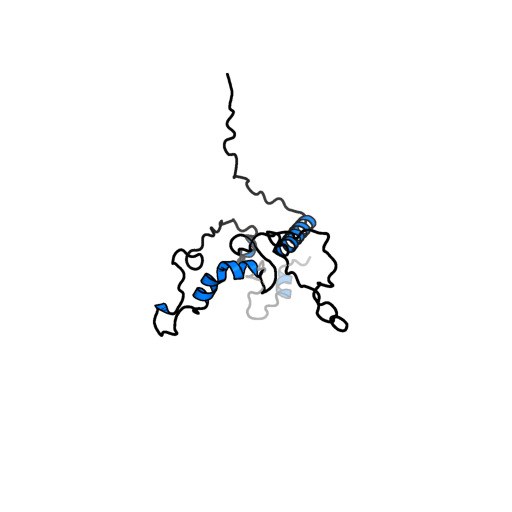S A N 1
ATOM 1142 C CA . LYS A 1 140 ? 7.767 9.836 -24.392 1.00 74.94 140 LYS A CA 1
ATOM 1143 C C . LYS A 1 140 ? 8.735 9.332 -25.466 1.00 74.94 140 LYS A C 1
ATOM 1145 O O . LYS A 1 140 ? 8.774 8.119 -25.695 1.00 74.94 140 LYS A O 1
ATOM 1150 N N . PRO A 1 141 ? 9.507 10.219 -26.115 1.00 79.69 141 PRO A N 1
ATOM 1151 C CA . PRO A 1 141 ? 10.641 9.775 -26.912 1.00 79.69 141 PRO A CA 1
ATOM 1152 C C . PRO A 1 141 ? 11.580 8.972 -26.007 1.00 79.69 141 PRO A C 1
ATOM 1154 O O . PRO A 1 141 ? 11.779 9.318 -24.841 1.00 79.69 141 PRO A O 1
ATOM 1157 N N . ASN A 1 142 ? 12.094 7.859 -26.520 1.00 78.06 142 ASN A N 1
ATOM 1158 C CA . ASN A 1 142 ? 13.022 7.028 -25.771 1.00 78.06 142 ASN A CA 1
ATOM 1159 C C . ASN A 1 142 ? 14.333 7.813 -25.566 1.00 78.06 142 ASN A C 1
ATOM 1161 O O . ASN A 1 142 ? 14.980 8.126 -26.562 1.00 78.06 142 ASN A O 1
ATOM 1165 N N . PRO A 1 143 ? 14.764 8.097 -24.322 1.00 81.31 143 PRO A N 1
ATOM 1166 C CA . PRO A 1 143 ? 16.007 8.833 -24.070 1.00 81.31 143 PRO A CA 1
ATOM 1167 C C . PRO A 1 143 ? 17.258 8.065 -24.530 1.00 81.31 143 PRO A C 1
ATOM 1169 O O . PRO A 1 143 ? 18.345 8.631 -24.634 1.00 81.31 143 PRO A O 1
ATOM 1172 N N . HIS A 1 144 ? 17.121 6.769 -24.818 1.00 81.19 144 HIS A N 1
ATOM 1173 C CA . HIS A 1 144 ? 18.204 5.883 -25.221 1.00 81.19 144 HIS A CA 1
ATOM 1174 C C . HIS A 1 144 ? 17.908 5.218 -26.570 1.00 81.19 144 HIS A C 1
ATOM 1176 O O . HIS A 1 144 ? 17.779 3.995 -26.665 1.00 81.19 144 HIS A O 1
ATOM 1182 N N . GLU A 1 145 ? 17.794 6.022 -27.628 1.00 83.25 145 GLU A N 1
ATOM 1183 C CA . GLU A 1 145 ? 17.496 5.552 -28.993 1.00 83.25 145 GLU A CA 1
ATOM 1184 C C . GLU A 1 145 ? 18.471 4.462 -29.474 1.00 83.25 145 GLU A C 1
ATOM 1186 O O . GLU A 1 145 ? 18.069 3.497 -30.119 1.00 83.25 145 GLU A O 1
ATOM 1191 N N . LEU A 1 146 ? 19.743 4.557 -29.076 1.00 85.00 146 LEU A N 1
ATOM 1192 C CA . LEU A 1 146 ? 20.792 3.619 -29.478 1.00 85.00 146 LEU A CA 1
ATOM 1193 C C . LEU A 1 146 ? 20.656 2.213 -28.870 1.00 85.00 146 LEU A C 1
ATOM 1195 O O . LEU A 1 146 ? 21.192 1.275 -29.450 1.00 85.00 146 LEU A O 1
ATOM 1199 N N . LEU A 1 147 ? 19.946 2.033 -27.745 1.00 84.50 147 LEU A N 1
ATOM 1200 C CA . LEU A 1 147 ? 19.792 0.710 -27.108 1.00 84.50 147 LEU A CA 1
ATOM 1201 C C . LEU A 1 147 ? 19.023 -0.287 -27.983 1.00 84.50 147 LEU A C 1
ATOM 1203 O O . LEU A 1 147 ? 19.195 -1.494 -27.831 1.00 84.50 147 LEU A O 1
ATOM 1207 N N . PHE A 1 148 ? 18.171 0.218 -28.876 1.00 85.19 148 PHE A N 1
ATOM 1208 C CA . PHE A 1 148 ? 17.327 -0.596 -29.754 1.00 85.19 148 PHE A CA 1
ATOM 1209 C C . PHE A 1 148 ? 17.759 -0.521 -31.221 1.00 85.19 148 PHE A C 1
ATOM 1211 O O . PHE A 1 148 ? 17.149 -1.162 -32.077 1.00 85.19 148 PHE A O 1
ATOM 1218 N N . ASN A 1 149 ? 18.819 0.237 -31.514 1.00 85.88 149 ASN A N 1
ATOM 1219 C CA . ASN A 1 149 ? 19.414 0.272 -32.837 1.00 85.88 149 ASN A CA 1
ATOM 1220 C C . ASN A 1 149 ? 20.334 -0.938 -32.997 1.00 85.88 149 ASN A C 1
ATOM 1222 O O . ASN A 1 149 ? 21.342 -1.058 -32.306 1.00 85.88 149 ASN A O 1
ATOM 1226 N N . ASN A 1 150 ? 20.012 -1.809 -33.950 1.00 83.88 150 ASN A N 1
ATOM 1227 C CA . ASN A 1 150 ? 20.929 -2.845 -34.410 1.00 83.88 150 ASN A CA 1
ATOM 1228 C C . ASN A 1 150 ? 21.741 -2.271 -35.578 1.00 83.88 150 ASN A C 1
ATOM 1230 O O . ASN A 1 150 ? 21.186 -2.150 -36.675 1.00 83.88 150 ASN A O 1
ATOM 1234 N N . PRO A 1 151 ? 23.014 -1.876 -35.383 1.00 82.12 151 PRO A N 1
ATOM 1235 C CA . PRO A 1 151 ? 23.823 -1.391 -36.489 1.00 82.12 151 PRO A CA 1
ATOM 1236 C C . PRO A 1 151 ? 24.046 -2.537 -37.479 1.00 82.12 151 PRO A C 1
ATOM 1238 O O . PRO A 1 151 ? 24.620 -3.569 -37.134 1.00 82.12 151 PRO A O 1
ATOM 1241 N N . SER A 1 152 ? 23.586 -2.354 -38.714 1.00 84.88 152 SER A N 1
ATOM 1242 C CA . SER A 1 152 ? 24.051 -3.165 -39.835 1.00 84.88 152 SER A CA 1
ATOM 1243 C C . SER A 1 152 ? 25.375 -2.576 -40.294 1.00 84.88 152 SER A C 1
ATOM 1245 O O . SER A 1 152 ? 25.443 -1.387 -40.600 1.00 84.88 152 SER A O 1
ATOM 1247 N N . PHE A 1 153 ? 26.424 -3.388 -40.321 1.00 84.12 153 PHE A N 1
ATOM 1248 C CA . PHE A 1 153 ? 27.664 -3.014 -40.989 1.00 84.12 153 PHE A CA 1
ATOM 1249 C C . PHE A 1 153 ? 27.554 -3.421 -42.454 1.00 84.12 153 PHE A C 1
ATOM 1251 O O . PHE A 1 153 ? 27.098 -4.527 -42.750 1.00 84.12 153 PHE A O 1
ATOM 1258 N N . ASP A 1 154 ? 27.957 -2.534 -43.358 1.00 85.31 154 ASP A N 1
ATOM 1259 C CA . ASP A 1 154 ? 28.109 -2.896 -44.764 1.00 85.31 154 ASP A CA 1
ATOM 1260 C C . ASP A 1 154 ? 29.205 -3.962 -44.916 1.00 85.31 154 ASP A C 1
ATOM 1262 O O . ASP A 1 154 ? 30.121 -4.066 -44.092 1.00 85.31 154 ASP A O 1
ATOM 1266 N N . GLU A 1 155 ? 29.120 -4.764 -45.980 1.00 83.19 155 GLU A N 1
ATOM 1267 C CA . GLU A 1 155 ? 30.154 -5.741 -46.311 1.00 83.19 155 GLU A CA 1
ATOM 1268 C C . GLU A 1 155 ? 31.471 -5.007 -46.613 1.00 83.19 155 GLU A C 1
ATOM 1270 O O . GLU A 1 155 ? 31.640 -4.379 -47.658 1.00 83.19 155 GLU A O 1
ATOM 1275 N N . PHE A 1 156 ? 32.407 -5.048 -45.662 1.00 86.94 156 PHE A N 1
ATOM 1276 C CA . PHE A 1 156 ? 33.713 -4.410 -45.784 1.00 86.94 156 PHE A CA 1
ATOM 1277 C C . PHE A 1 156 ? 34.791 -5.463 -46.035 1.00 86.94 156 PHE A C 1
ATOM 1279 O O . PHE A 1 156 ? 35.112 -6.263 -45.153 1.00 86.94 156 PHE A O 1
ATOM 1286 N N . ASN A 1 157 ? 35.386 -5.441 -47.229 1.00 82.94 157 ASN A N 1
ATOM 1287 C CA . ASN A 1 157 ? 36.578 -6.227 -47.517 1.00 82.94 157 ASN A CA 1
ATOM 1288 C C . ASN A 1 157 ? 37.830 -5.429 -47.101 1.00 82.94 157 ASN A C 1
ATOM 1290 O O . ASN A 1 157 ? 38.138 -4.423 -47.740 1.00 82.94 157 ASN A O 1
ATOM 1294 N N . PRO A 1 158 ? 38.585 -5.861 -46.072 1.00 81.94 158 PRO A N 1
ATOM 1295 C CA . PRO A 1 158 ? 39.775 -5.147 -45.612 1.00 81.94 158 PRO A CA 1
ATOM 1296 C C . PRO A 1 158 ? 40.964 -5.267 -46.577 1.00 81.94 158 PRO A C 1
ATOM 1298 O O . PRO A 1 158 ? 41.994 -4.633 -46.353 1.00 81.94 158 PRO A O 1
ATOM 1301 N N . ASN A 1 159 ? 40.865 -6.099 -47.619 1.00 83.12 159 ASN A N 1
ATOM 1302 C CA . ASN A 1 159 ? 41.907 -6.245 -48.624 1.00 83.12 159 ASN A CA 1
ATOM 1303 C C . ASN A 1 159 ? 41.815 -5.105 -49.657 1.00 83.12 159 ASN A C 1
ATOM 1305 O O . ASN A 1 159 ? 40.861 -5.087 -50.435 1.00 83.12 159 ASN A O 1
ATOM 1309 N N . PRO A 1 160 ? 42.802 -4.190 -49.727 1.00 79.12 160 PRO A N 1
ATOM 1310 C CA . PRO A 1 160 ? 42.799 -3.108 -50.712 1.00 79.12 160 PRO A CA 1
ATOM 1311 C C . PRO A 1 160 ? 42.992 -3.610 -52.152 1.00 79.12 160 PRO A C 1
ATOM 1313 O O . PRO A 1 160 ? 42.633 -2.910 -53.096 1.00 79.12 160 PRO A O 1
ATOM 1316 N N . ASN A 1 161 ? 43.531 -4.823 -52.334 1.00 81.81 161 ASN A N 1
ATOM 1317 C CA . ASN A 1 161 ? 43.830 -5.410 -53.637 1.00 81.81 161 ASN A CA 1
ATOM 1318 C C . ASN A 1 161 ? 43.297 -6.863 -53.721 1.00 81.81 161 ASN A C 1
ATOM 1320 O O . ASN A 1 161 ? 44.085 -7.815 -53.769 1.00 81.81 161 ASN A O 1
ATOM 1324 N N . PRO A 1 162 ? 41.964 -7.065 -53.742 1.00 81.50 162 PRO A N 1
ATOM 1325 C CA . PRO A 1 162 ? 41.334 -8.391 -53.719 1.00 81.50 162 PRO A CA 1
ATOM 1326 C C . PRO A 1 162 ? 41.582 -9.221 -54.981 1.00 81.50 162 PRO A C 1
ATOM 1328 O O . PRO A 1 162 ? 41.519 -10.445 -54.940 1.00 81.50 162 PRO A O 1
ATOM 1331 N N . GLU A 1 163 ? 41.904 -8.569 -56.094 1.00 82.19 163 GLU A N 1
ATOM 1332 C CA . GLU A 1 163 ? 42.183 -9.248 -57.359 1.00 82.19 163 GLU A CA 1
ATOM 1333 C C . GLU A 1 163 ? 43.595 -9.852 -57.413 1.00 82.19 163 GLU A C 1
ATOM 1335 O O . GLU A 1 163 ? 43.820 -10.819 -58.143 1.00 82.19 163 GLU A O 1
ATOM 1340 N N . THR A 1 164 ? 44.549 -9.318 -56.640 1.00 80.38 164 THR A N 1
ATOM 1341 C CA . THR A 1 164 ? 45.961 -9.741 -56.687 1.00 80.38 164 THR A CA 1
ATOM 1342 C C . THR A 1 164 ? 46.391 -10.540 -55.461 1.00 80.38 164 THR A C 1
ATOM 1344 O O . THR A 1 164 ? 47.168 -11.485 -55.587 1.00 80.38 164 THR A O 1
ATOM 1347 N N . ILE A 1 165 ? 45.880 -10.193 -54.278 1.00 83.56 165 ILE A N 1
ATOM 1348 C CA . ILE A 1 165 ? 46.154 -10.891 -53.020 1.00 83.56 165 ILE A CA 1
ATOM 1349 C C . ILE A 1 165 ? 44.936 -11.738 -52.680 1.00 83.56 165 ILE A C 1
ATOM 1351 O O . ILE A 1 165 ? 43.820 -11.225 -52.669 1.00 83.56 165 ILE A O 1
ATOM 1355 N N . GLY A 1 166 ? 45.121 -13.006 -52.322 1.00 80.50 166 GLY A N 1
ATOM 1356 C CA . GLY A 1 166 ? 43.999 -13.804 -51.828 1.00 80.50 166 GLY A CA 1
ATOM 1357 C C . GLY A 1 166 ? 43.134 -14.457 -52.912 1.00 80.50 166 GLY A C 1
ATOM 1358 O O . GLY A 1 166 ? 42.222 -15.191 -52.550 1.00 80.50 166 GLY A O 1
ATOM 1359 N N . ASN A 1 167 ? 43.403 -14.232 -54.204 1.00 82.31 167 ASN A N 1
ATOM 1360 C CA . ASN A 1 167 ? 42.505 -14.614 -55.307 1.00 82.31 167 ASN A CA 1
ATOM 1361 C C . ASN A 1 167 ? 42.640 -16.090 -55.763 1.00 82.31 167 ASN A C 1
ATOM 1363 O O . ASN A 1 167 ? 41.740 -16.651 -56.381 1.00 82.31 167 ASN A O 1
ATOM 1367 N N . THR A 1 168 ? 43.759 -16.764 -55.477 1.00 82.69 168 THR A N 1
ATOM 1368 C CA . THR A 1 168 ? 44.006 -18.125 -55.990 1.00 82.69 168 THR A CA 1
ATOM 1369 C C . THR A 1 168 ? 43.494 -19.229 -55.056 1.00 82.69 168 THR A C 1
ATOM 1371 O O . THR A 1 168 ? 43.518 -19.100 -53.835 1.00 82.69 168 THR A O 1
ATOM 1374 N N . ILE A 1 169 ? 43.079 -20.369 -55.629 1.00 83.19 169 ILE A N 1
ATOM 1375 C CA . ILE A 1 169 ? 42.611 -21.552 -54.872 1.00 83.19 169 ILE A CA 1
ATOM 1376 C C . ILE A 1 169 ? 43.780 -22.280 -54.184 1.00 83.19 169 ILE A C 1
ATOM 1378 O O . ILE A 1 169 ? 43.652 -22.754 -53.057 1.00 83.19 169 ILE A O 1
ATOM 1382 N N . PHE A 1 170 ? 44.938 -22.353 -54.847 1.00 83.62 170 PHE A N 1
ATOM 1383 C CA . PHE A 1 170 ? 46.152 -22.991 -54.330 1.00 83.62 170 PHE A CA 1
ATOM 1384 C C . PHE A 1 170 ? 47.284 -21.964 -54.173 1.00 83.62 170 PHE A C 1
ATOM 1386 O O . PHE A 1 170 ? 47.321 -20.958 -54.882 1.00 83.62 170 PHE A O 1
ATOM 1393 N N . LEU A 1 171 ? 48.212 -22.224 -53.239 1.00 78.62 171 LEU A N 1
ATOM 1394 C CA . LEU A 1 171 ? 49.391 -21.383 -52.950 1.00 78.62 171 LEU A CA 1
ATOM 1395 C C . LEU A 1 171 ? 49.061 -19.918 -52.590 1.00 78.62 171 LEU A C 1
ATOM 1397 O O . LEU A 1 171 ? 49.811 -18.994 -52.895 1.00 78.62 171 LEU A O 1
ATOM 1401 N N . ASN A 1 172 ? 47.949 -19.706 -51.886 1.00 82.44 172 ASN A N 1
ATOM 1402 C CA . ASN A 1 172 ? 47.410 -18.387 -51.561 1.00 82.44 172 ASN A CA 1
ATOM 1403 C C . ASN A 1 172 ? 48.007 -17.761 -50.281 1.00 82.44 172 ASN A C 1
ATOM 1405 O O . ASN A 1 172 ? 47.301 -17.357 -49.357 1.00 82.44 172 ASN A O 1
ATOM 1409 N N . SER A 1 173 ? 49.337 -17.745 -50.171 1.00 86.56 173 SER A N 1
ATOM 1410 C CA . SER A 1 173 ? 50.013 -17.156 -49.010 1.00 86.56 173 SER A CA 1
ATOM 1411 C C . SER A 1 173 ? 50.085 -15.632 -49.150 1.00 86.56 173 SER A C 1
ATOM 1413 O O . SER A 1 173 ? 51.051 -15.103 -49.709 1.00 86.56 173 SER A O 1
ATOM 1415 N N . THR A 1 174 ? 49.118 -14.921 -48.567 1.00 80.06 174 THR A N 1
ATOM 1416 C CA . THR A 1 174 ? 49.024 -13.446 -48.599 1.00 80.06 174 THR A CA 1
ATOM 1417 C C . THR A 1 174 ? 50.295 -12.751 -48.099 1.00 80.06 174 THR A C 1
ATOM 1419 O O . THR A 1 174 ? 50.723 -11.751 -48.666 1.00 80.06 174 THR A O 1
ATOM 1422 N N . ARG A 1 175 ? 50.997 -13.339 -47.117 1.00 82.19 175 ARG A N 1
ATOM 1423 C CA . ARG A 1 175 ? 52.299 -12.848 -46.624 1.00 82.19 175 ARG A CA 1
ATOM 1424 C C . ARG A 1 175 ? 53.375 -12.763 -47.712 1.00 82.19 175 ARG A C 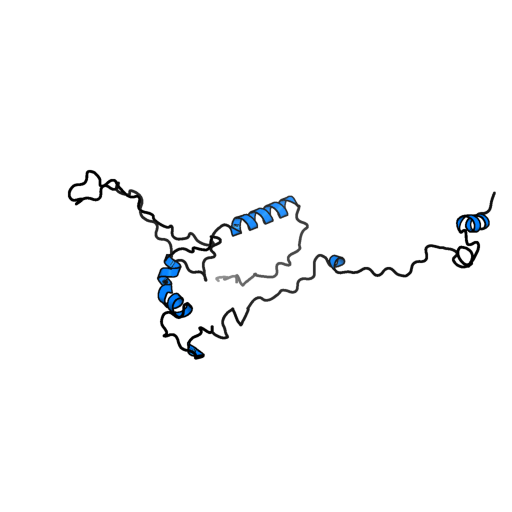1
ATOM 1426 O O . ARG A 1 175 ? 54.242 -11.903 -47.621 1.00 82.19 175 ARG A O 1
ATOM 1433 N N . MET A 1 176 ? 53.375 -13.676 -48.684 1.00 81.75 176 MET A N 1
ATOM 1434 C CA . MET A 1 176 ? 54.326 -13.645 -49.803 1.00 81.75 176 MET A CA 1
ATOM 1435 C C . MET A 1 176 ? 53.823 -12.715 -50.906 1.00 81.75 176 MET A C 1
ATOM 1437 O O . MET A 1 176 ? 54.591 -11.874 -51.351 1.00 81.75 176 MET A O 1
ATOM 1441 N N . GLN A 1 177 ? 52.533 -12.786 -51.249 1.00 82.44 177 GLN A N 1
ATOM 1442 C CA . GLN A 1 177 ? 51.905 -11.935 -52.272 1.00 82.44 177 GLN A CA 1
ATOM 1443 C C . GLN A 1 177 ? 52.048 -10.431 -51.970 1.00 82.44 177 GLN A C 1
ATOM 1445 O O . GLN A 1 177 ? 52.252 -9.630 -52.876 1.00 82.44 177 GLN A O 1
ATOM 1450 N N . VAL A 1 178 ? 52.010 -10.031 -50.693 1.00 83.19 178 VAL A N 1
ATOM 1451 C CA . VAL A 1 178 ? 52.233 -8.630 -50.285 1.00 83.19 178 VAL A CA 1
ATOM 1452 C C . VAL A 1 178 ? 53.671 -8.162 -50.551 1.00 83.19 178 VAL A C 1
ATOM 1454 O O . VAL A 1 178 ? 53.881 -6.978 -50.807 1.00 83.19 178 VAL A O 1
ATOM 1457 N N . ARG A 1 179 ? 54.668 -9.060 -50.532 1.00 79.38 179 ARG A N 1
ATOM 1458 C CA . ARG A 1 179 ? 56.081 -8.681 -50.747 1.00 79.38 179 ARG A CA 1
ATOM 1459 C C . ARG A 1 179 ? 56.318 -8.150 -52.155 1.00 79.38 179 ARG A C 1
ATOM 1461 O O . ARG A 1 179 ? 57.137 -7.252 -52.307 1.00 79.38 179 ARG A O 1
ATOM 1468 N N . ASP A 1 180 ? 55.583 -8.668 -53.135 1.00 72.19 180 ASP A N 1
ATOM 1469 C CA . ASP A 1 180 ? 55.682 -8.248 -54.536 1.00 72.19 180 ASP A CA 1
ATOM 1470 C C . ASP A 1 180 ? 55.056 -6.860 -54.769 1.00 72.19 180 ASP A C 1
ATOM 1472 O O . ASP A 1 180 ? 55.417 -6.161 -55.714 1.00 72.19 180 ASP A O 1
ATOM 1476 N N . LEU A 1 181 ? 54.148 -6.427 -53.884 1.00 74.19 181 LEU A N 1
ATOM 1477 C CA . LEU A 1 181 ? 53.499 -5.111 -53.942 1.00 74.19 181 LEU A CA 1
ATOM 1478 C C . LEU A 1 181 ? 54.333 -4.006 -53.283 1.00 74.19 181 LEU A C 1
ATOM 1480 O O . LEU A 1 181 ? 54.219 -2.833 -53.644 1.00 74.19 181 LEU A O 1
ATOM 1484 N N . THR A 1 182 ? 55.186 -4.357 -52.322 1.00 68.69 182 THR A N 1
ATOM 1485 C CA . THR A 1 182 ? 56.119 -3.416 -51.696 1.00 68.69 182 THR A CA 1
ATOM 1486 C C . THR A 1 182 ? 57.408 -3.341 -52.512 1.00 68.69 182 THR A C 1
ATOM 1488 O O . THR A 1 182 ? 58.160 -4.311 -52.552 1.00 68.69 182 THR A O 1
ATOM 1491 N N . 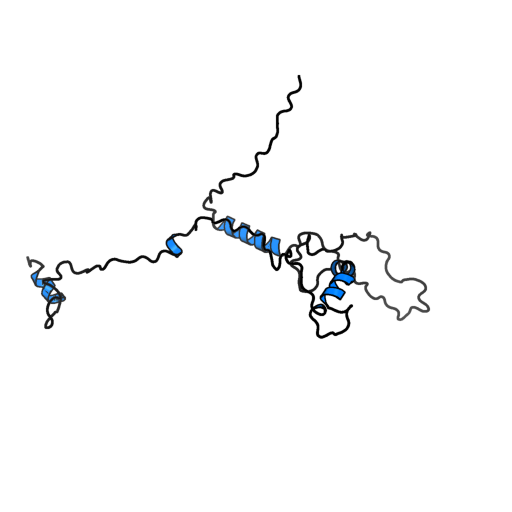LYS A 1 183 ? 57.706 -2.193 -53.142 1.00 65.81 183 LYS A N 1
ATOM 1492 C CA . LYS A 1 183 ? 59.014 -1.977 -53.789 1.00 65.81 183 LYS A CA 1
ATOM 1493 C C . LYS A 1 183 ? 60.129 -2.189 -52.761 1.00 65.81 183 LYS A C 1
ATOM 1495 O O . LYS A 1 183 ? 60.191 -1.469 -51.767 1.00 65.81 183 LYS A O 1
ATOM 1500 N N . GLN A 1 184 ? 60.997 -3.166 -53.010 1.00 62.50 184 GLN A N 1
ATOM 1501 C CA . GLN A 1 184 ? 62.260 -3.292 -52.291 1.00 62.50 184 GLN A CA 1
ATOM 1502 C C . GLN A 1 184 ? 63.175 -2.174 -52.794 1.00 62.50 184 GLN A C 1
ATOM 1504 O O . GLN A 1 184 ? 63.483 -2.129 -53.985 1.00 62.50 184 GLN A O 1
ATOM 1509 N N . TYR A 1 185 ? 63.513 -1.237 -51.911 1.00 57.03 185 TYR A N 1
ATOM 1510 C CA . TYR A 1 185 ? 64.627 -0.316 -52.128 1.00 57.03 185 TYR A CA 1
ATOM 1511 C C . TYR A 1 185 ? 65.940 -1.024 -51.806 1.00 57.03 185 TYR A C 1
ATOM 1513 O O . TYR A 1 185 ? 65.942 -1.814 -50.832 1.00 57.03 185 TYR A O 1
#

Organism: NCBI:txid1070528

Radius of gyration: 37.88 Å; chains: 1; bounding box: 91×76×104 Å

Sequence (185 aa):
MIQIKSYIFILMNSEYIESPECVSTINEETNTRIYDRNIPSQPLQPYIDVRPVMTKYSYFPIVDPRRKINVPLEKMPTYNVNNVFNPGNTTSPWSGFASNINVESELRNQVYALQKCSQSVYIPESNSDLYNYKFKTITKPNPHELLFNNPSFDEFNPNPNPETIGNTIFLNSTRMQVRDLTKQY